Protein AF-A0A7J6NGB6-F1 (afdb_monomer_lite)

Foldseek 3Di:
DDPLLPDDLVVLLVVLVVLDLVSLLSSLVNCVVVVPDDLVSLLVSLVSCCPVPVVVCVPVNLVSLVSNLLSCLQVVVVVSVVVSLVVNCVVCVPDLVSLQSVLSVCQQVLNLVVSLVSLVVSCVVPVPPPVSVLSNLLSVCSNVCVQPQDQDVVGRTCRSCSSVVCLLQLDPVNLVVLVVCCVVVVQDLVSLQSNLSRCVNVVVNVSSVVSVVSSCVNPDPDPVPDDDDDDDDDPDDDDDDDDDDDDDD

Secondary structure (DSSP, 8-state):
---TTTS-HHHHHHHHHTT-HHHHHHHHHHHHHTT---HHHHHHHHHHHHHHSTTT-GGGHHHHHHHHHHHHHHHT-HHHHHHHHHHHHHH-TT-HHHHHHHHHHHHHHT-HHHHHHHHHHHHHH-TT-HHHHHHHHHHHHHHTT-S---EETTEE---HHHHHHTTS--SHHHHHHHHHHTTT-TT-HHHHHHHHHHHHHTT-HHHHHHHHHHHHHHH----TT------------------------

Structure (mmCIF, N/CA/C/O backbone):
data_AF-A0A7J6NGB6-F1
#
_entry.id   AF-A0A7J6NGB6-F1
#
loop_
_atom_site.group_PDB
_atom_site.id
_atom_site.type_symbol
_atom_site.label_atom_id
_atom_site.label_alt_id
_atom_site.label_comp_id
_atom_site.label_asym_id
_atom_site.label_entity_id
_atom_site.label_seq_id
_atom_site.pdbx_PDB_ins_code
_atom_site.Cartn_x
_atom_site.Cartn_y
_atom_site.Cartn_z
_atom_site.occupancy
_atom_site.B_iso_or_equiv
_atom_site.auth_seq_id
_atom_site.auth_comp_id
_atom_site.auth_asym_id
_atom_site.auth_atom_id
_atom_site.pdbx_PDB_model_num
ATOM 1 N N . MET A 1 1 ? 29.948 1.267 -9.287 1.00 46.19 1 MET A N 1
ATOM 2 C CA . MET A 1 1 ? 28.487 1.228 -9.064 1.00 46.19 1 MET A CA 1
ATOM 3 C C . MET A 1 1 ? 28.156 2.470 -8.265 1.00 46.19 1 MET A C 1
ATOM 5 O O . MET A 1 1 ? 28.736 2.638 -7.203 1.00 46.19 1 MET A O 1
ATOM 9 N N . THR A 1 2 ? 27.380 3.393 -8.825 1.00 58.06 2 THR A N 1
ATOM 10 C CA . THR A 1 2 ? 26.950 4.604 -8.116 1.00 58.06 2 THR A CA 1
ATOM 11 C C . THR A 1 2 ? 26.049 4.208 -6.952 1.00 58.06 2 THR A C 1
ATOM 13 O O . THR A 1 2 ? 25.221 3.306 -7.093 1.00 58.06 2 THR A O 1
ATOM 16 N N . ASP A 1 3 ? 26.230 4.842 -5.796 1.00 77.62 3 ASP A N 1
ATOM 17 C CA . ASP A 1 3 ? 25.332 4.645 -4.664 1.00 77.62 3 ASP A CA 1
ATOM 18 C C . ASP A 1 3 ? 23.975 5.281 -4.988 1.00 77.62 3 ASP A C 1
ATOM 20 O O . ASP A 1 3 ? 23.796 6.496 -4.931 1.00 77.62 3 ASP A O 1
ATOM 24 N N . VAL A 1 4 ? 23.016 4.443 -5.375 1.00 77.25 4 VAL A N 1
ATOM 25 C CA . VAL A 1 4 ? 21.656 4.859 -5.739 1.00 77.25 4 VAL A CA 1
ATOM 26 C C . VAL A 1 4 ? 20.939 5.533 -4.557 1.00 77.25 4 VAL A C 1
ATOM 28 O O . VAL A 1 4 ? 20.028 6.334 -4.769 1.00 77.25 4 VAL A O 1
ATOM 31 N N . ALA A 1 5 ? 21.359 5.271 -3.312 1.00 76.00 5 ALA A N 1
ATOM 32 C CA . ALA A 1 5 ? 20.805 5.927 -2.130 1.00 76.00 5 ALA A CA 1
ATOM 33 C C . ALA A 1 5 ? 21.223 7.405 -2.017 1.00 76.00 5 ALA A C 1
ATOM 35 O O . ALA A 1 5 ? 20.481 8.202 -1.444 1.00 76.00 5 ALA A O 1
ATOM 36 N N . ALA A 1 6 ? 22.358 7.792 -2.607 1.00 81.12 6 ALA A N 1
ATOM 37 C CA . ALA A 1 6 ? 22.836 9.175 -2.621 1.00 81.12 6 ALA A CA 1
ATOM 38 C C . ALA A 1 6 ? 22.199 10.026 -3.737 1.00 81.12 6 ALA A C 1
ATOM 40 O O . ALA A 1 6 ? 22.260 11.254 -3.687 1.00 81.12 6 ALA A O 1
ATOM 41 N N . VAL A 1 7 ? 21.565 9.393 -4.732 1.00 86.06 7 VAL A N 1
ATOM 42 C CA . VAL A 1 7 ? 20.937 10.103 -5.856 1.00 86.06 7 VAL A CA 1
ATOM 43 C C . VAL A 1 7 ? 19.660 10.823 -5.384 1.00 86.06 7 VAL A C 1
ATOM 45 O O . VAL A 1 7 ? 18.844 10.219 -4.666 1.00 86.06 7 VAL A O 1
ATOM 48 N N . PRO A 1 8 ? 19.448 12.099 -5.760 1.00 88.31 8 PRO A N 1
ATOM 49 C CA . PRO A 1 8 ? 18.205 12.816 -5.490 1.00 88.31 8 PRO A CA 1
ATOM 50 C C . PRO A 1 8 ? 16.984 12.129 -6.115 1.00 88.31 8 PRO A C 1
ATOM 52 O O . PRO A 1 8 ? 17.021 11.649 -7.246 1.00 88.31 8 PRO A O 1
ATOM 55 N N . ILE A 1 9 ? 15.855 12.133 -5.403 1.00 86.75 9 ILE A N 1
ATOM 56 C CA . ILE A 1 9 ? 14.614 11.493 -5.879 1.00 86.75 9 ILE A CA 1
ATOM 57 C C . ILE A 1 9 ? 14.078 12.147 -7.160 1.00 86.75 9 ILE A C 1
ATOM 59 O O . ILE A 1 9 ? 13.502 11.455 -7.994 1.00 86.75 9 ILE A O 1
ATOM 63 N N . SER A 1 10 ? 14.302 13.450 -7.348 1.00 85.00 10 SER A N 1
ATOM 64 C CA . SER A 1 10 ? 13.924 14.177 -8.566 1.00 85.00 10 SER A CA 1
ATOM 65 C C . SER A 1 10 ? 14.661 13.680 -9.813 1.00 85.00 10 SER A C 1
ATOM 67 O O . SER A 1 10 ? 14.066 13.599 -10.883 1.00 85.00 10 SER A O 1
ATOM 69 N N . GLU A 1 11 ? 15.934 13.310 -9.679 1.00 89.56 11 GLU A N 1
ATOM 70 C CA . GLU A 1 11 ? 16.733 12.758 -10.776 1.00 89.56 11 GLU A CA 1
ATOM 71 C C . GLU A 1 11 ? 16.252 11.348 -11.140 1.00 89.56 11 GLU A C 1
ATOM 73 O O . GLU A 1 11 ? 16.003 11.051 -12.307 1.00 89.56 11 GLU A O 1
ATOM 78 N N . LEU A 1 12 ? 15.992 10.514 -10.126 1.00 89.56 12 LEU A N 1
ATOM 79 C CA . LEU A 1 12 ? 15.418 9.179 -10.319 1.00 89.56 12 LEU A CA 1
ATOM 80 C C . LEU A 1 12 ? 14.024 9.225 -10.959 1.00 89.56 12 LEU A C 1
ATOM 82 O O . LEU A 1 12 ? 13.702 8.369 -11.783 1.00 89.56 12 LEU A O 1
ATOM 86 N N . LEU A 1 13 ? 13.203 10.214 -10.592 1.00 89.69 13 LEU A N 1
ATOM 87 C CA . LEU A 1 13 ? 11.900 10.453 -11.210 1.00 89.69 13 LEU A CA 1
ATOM 88 C C . LEU A 1 13 ? 12.063 10.794 -12.693 1.00 89.69 13 LEU A C 1
ATOM 90 O O . LEU A 1 13 ? 11.451 10.144 -13.536 1.00 89.69 13 LEU A O 1
ATOM 94 N N . HIS A 1 14 ? 12.934 11.753 -13.013 1.00 90.62 14 HIS A N 1
ATOM 95 C CA . HIS A 1 14 ? 13.183 12.168 -14.391 1.00 90.62 14 HIS A CA 1
ATOM 96 C C . HIS A 1 14 ? 13.664 11.004 -15.275 1.00 90.62 14 HIS A C 1
ATOM 98 O O . HIS A 1 14 ? 13.246 10.869 -16.426 1.00 90.62 14 HIS A O 1
ATOM 104 N N . ASP A 1 15 ? 14.508 10.120 -14.743 1.00 90.81 15 ASP A N 1
ATOM 105 C CA . ASP A 1 15 ? 14.951 8.928 -15.466 1.00 90.81 15 ASP A CA 1
ATOM 106 C C . ASP A 1 15 ? 13.857 7.864 -15.606 1.00 90.81 15 ASP A C 1
ATOM 108 O O . ASP A 1 15 ? 13.763 7.203 -16.645 1.00 90.81 15 ASP A O 1
ATOM 112 N N . ALA A 1 16 ? 12.996 7.709 -14.599 1.00 92.19 16 ALA A N 1
ATOM 113 C CA . ALA A 1 16 ? 11.843 6.819 -14.679 1.00 92.19 16 ALA A CA 1
ATOM 114 C C . ALA A 1 16 ? 10.806 7.309 -15.708 1.00 92.19 16 ALA A C 1
ATOM 116 O O . ALA A 1 16 ? 10.252 6.495 -16.451 1.00 92.19 16 ALA A O 1
ATOM 117 N N . GLU A 1 17 ? 10.593 8.624 -15.817 1.00 90.69 17 GLU A N 1
ATOM 118 C CA . GLU A 1 17 ? 9.686 9.250 -16.791 1.00 90.69 17 GLU A CA 1
ATOM 119 C C . GLU A 1 17 ? 10.111 9.020 -18.247 1.00 90.69 17 GLU A C 1
ATOM 121 O O . GLU A 1 17 ? 9.259 8.930 -19.132 1.00 90.69 17 GLU A O 1
ATOM 126 N N . LYS A 1 18 ? 11.410 8.822 -18.507 1.00 89.56 18 LYS A N 1
ATOM 127 C CA . LYS A 1 18 ? 11.922 8.434 -19.836 1.00 89.56 18 LYS A CA 1
ATOM 128 C C . LYS A 1 18 ? 11.476 7.027 -20.269 1.00 89.56 18 LYS A C 1
ATOM 130 O O . LYS A 1 18 ? 11.700 6.644 -21.415 1.00 89.56 18 LYS A O 1
ATOM 135 N N . GLY A 1 19 ? 10.834 6.252 -19.387 1.00 80.62 19 GLY A N 1
ATOM 136 C CA . GLY A 1 19 ? 10.155 4.997 -19.727 1.00 80.62 19 GLY A CA 1
ATOM 137 C C . GLY A 1 19 ? 11.011 3.733 -19.609 1.00 80.62 19 GLY A C 1
ATOM 138 O O . GLY A 1 19 ? 10.665 2.704 -20.188 1.00 80.62 19 GLY A O 1
ATOM 139 N N . GLY A 1 20 ? 12.126 3.770 -18.874 1.00 89.62 20 GLY A N 1
ATOM 140 C CA . GLY A 1 20 ? 12.982 2.600 -18.654 1.00 89.62 20 GLY A CA 1
ATOM 141 C C . GLY A 1 20 ? 12.451 1.657 -17.566 1.00 89.62 20 GLY A C 1
ATOM 142 O O . GLY A 1 20 ? 12.170 2.091 -16.452 1.00 89.62 20 GLY A O 1
ATOM 143 N N . CYS A 1 21 ? 12.392 0.345 -17.840 1.00 92.38 21 CYS A N 1
ATOM 144 C CA . CYS A 1 21 ? 11.947 -0.656 -16.855 1.00 92.38 21 CYS A CA 1
ATOM 145 C C . CYS A 1 21 ? 12.797 -0.631 -15.574 1.00 92.38 21 CYS A C 1
ATOM 147 O O . CYS A 1 21 ? 12.253 -0.598 -14.475 1.00 92.38 21 CYS A O 1
ATOM 149 N N . GLN A 1 22 ? 14.127 -0.625 -15.711 1.00 93.88 22 GLN A N 1
ATOM 150 C CA . GLN A 1 22 ? 15.030 -0.618 -14.559 1.00 93.88 22 GLN A CA 1
ATOM 151 C C . GLN A 1 22 ? 14.951 0.703 -13.788 1.00 93.88 22 GLN A C 1
ATOM 153 O O . GLN A 1 22 ? 14.880 0.681 -12.566 1.00 93.88 22 GLN A O 1
ATOM 158 N N . ALA A 1 23 ? 14.895 1.836 -14.496 1.00 94.12 23 ALA A N 1
ATOM 159 C CA . ALA A 1 23 ? 14.761 3.156 -13.881 1.00 94.12 23 ALA A CA 1
ATOM 160 C C . ALA A 1 23 ? 13.467 3.262 -13.057 1.00 94.12 23 ALA A C 1
ATOM 162 O O . ALA A 1 23 ? 13.505 3.680 -11.902 1.00 94.12 23 ALA A O 1
ATOM 163 N N . GLY A 1 24 ? 12.341 2.785 -13.601 1.00 94.88 24 GLY A N 1
ATOM 164 C CA . GLY A 1 24 ? 11.068 2.746 -12.883 1.00 94.88 24 GLY A CA 1
ATOM 165 C C . GLY A 1 24 ? 11.100 1.853 -11.639 1.00 94.88 24 GLY A C 1
ATOM 166 O O . GLY A 1 24 ? 10.627 2.268 -10.583 1.00 94.88 24 GLY A O 1
ATOM 167 N N . ILE A 1 25 ? 11.685 0.650 -11.731 1.00 95.31 25 ILE A N 1
ATOM 168 C CA . ILE A 1 25 ? 11.853 -0.244 -10.568 1.00 95.31 25 ILE A CA 1
ATOM 169 C C . ILE A 1 25 ? 12.689 0.449 -9.491 1.00 95.31 25 ILE A C 1
ATOM 171 O O . ILE A 1 25 ? 12.281 0.501 -8.332 1.00 95.31 25 ILE A O 1
ATOM 175 N N . THR A 1 26 ? 13.832 1.016 -9.879 1.00 94.88 26 THR A N 1
ATOM 176 C CA . THR A 1 26 ? 14.753 1.686 -8.963 1.00 94.88 26 THR A CA 1
ATOM 177 C C . THR A 1 26 ? 14.099 2.883 -8.277 1.00 94.88 26 THR A C 1
ATOM 179 O O . THR A 1 26 ? 14.203 3.010 -7.058 1.00 94.88 26 THR A O 1
ATOM 182 N N . TYR A 1 27 ? 13.363 3.718 -9.013 1.00 94.56 27 TYR A N 1
ATOM 183 C CA . TYR A 1 27 ? 12.614 4.832 -8.434 1.00 94.56 27 TYR A CA 1
ATOM 184 C C . TYR A 1 27 ? 11.588 4.354 -7.394 1.00 94.56 27 TYR A C 1
ATOM 186 O O . TYR A 1 27 ? 11.588 4.825 -6.254 1.00 94.56 27 TYR A O 1
ATOM 194 N N . LEU A 1 28 ? 10.759 3.362 -7.739 1.00 94.38 28 LEU A N 1
ATOM 195 C CA . LEU A 1 28 ? 9.743 2.835 -6.825 1.00 94.38 28 LEU A CA 1
ATOM 196 C C . LEU A 1 28 ? 10.356 2.166 -5.586 1.00 94.38 28 LEU A C 1
ATOM 198 O O . LEU A 1 28 ? 9.840 2.345 -4.482 1.00 94.38 28 LEU A O 1
ATOM 202 N N . GLN A 1 29 ? 11.471 1.446 -5.738 1.00 94.00 29 GLN A N 1
ATOM 203 C CA . GLN A 1 29 ? 12.243 0.895 -4.621 1.00 94.00 29 GLN A CA 1
ATOM 204 C C . GLN A 1 29 ? 12.750 1.998 -3.687 1.00 94.00 29 GLN A C 1
ATOM 206 O O . GLN A 1 29 ? 12.598 1.884 -2.471 1.00 94.00 29 GLN A O 1
ATOM 211 N N . GLN A 1 30 ? 13.306 3.080 -4.238 1.00 89.31 30 GLN A N 1
ATOM 212 C CA . GLN A 1 30 ? 13.810 4.201 -3.445 1.00 89.31 30 GLN A CA 1
ATOM 213 C C . GLN A 1 30 ? 12.688 4.933 -2.704 1.00 89.31 30 GLN A C 1
ATOM 215 O O . GLN A 1 30 ? 12.867 5.258 -1.532 1.00 89.31 30 GLN A O 1
ATOM 220 N N . LEU A 1 31 ? 11.507 5.103 -3.310 1.00 86.06 31 LEU A N 1
ATOM 221 C CA . LEU A 1 31 ? 10.340 5.631 -2.593 1.00 86.06 31 LEU A CA 1
ATOM 222 C C . LEU A 1 31 ? 9.967 4.766 -1.382 1.00 86.06 31 LEU A C 1
ATOM 224 O O . LEU A 1 31 ? 9.701 5.303 -0.308 1.00 86.06 31 LEU A O 1
ATOM 228 N N . ARG A 1 32 ? 9.994 3.432 -1.523 1.00 86.88 32 ARG A N 1
ATOM 229 C CA . ARG A 1 32 ? 9.710 2.507 -0.411 1.00 86.88 32 ARG A CA 1
ATOM 230 C C . ARG A 1 32 ? 10.769 2.594 0.687 1.00 86.88 32 ARG A C 1
ATOM 232 O O . ARG A 1 32 ? 10.414 2.694 1.857 1.00 86.88 32 ARG A O 1
ATOM 239 N N . LEU A 1 33 ? 12.051 2.586 0.317 1.00 84.81 33 LEU A N 1
ATOM 240 C CA . LEU A 1 33 ? 13.169 2.649 1.266 1.00 84.81 33 LEU A CA 1
ATOM 241 C C . LEU A 1 33 ? 13.193 3.968 2.043 1.00 84.81 33 LEU A C 1
ATOM 243 O O . LEU A 1 33 ? 13.408 3.966 3.252 1.00 84.81 33 LEU A O 1
ATOM 247 N N . ARG A 1 34 ? 12.923 5.087 1.364 1.00 81.56 34 ARG A N 1
ATOM 248 C CA . ARG A 1 34 ? 12.894 6.425 1.971 1.00 81.56 34 ARG A CA 1
ATOM 249 C C . ARG A 1 34 ? 11.538 6.778 2.590 1.00 81.56 34 ARG A C 1
ATOM 251 O O . ARG A 1 34 ? 11.377 7.892 3.073 1.00 81.56 34 ARG A O 1
ATOM 258 N N . LYS A 1 35 ? 10.572 5.847 2.570 1.00 76.75 35 LYS A N 1
ATOM 259 C CA . LYS A 1 35 ? 9.199 6.018 3.081 1.00 76.75 35 LYS A CA 1
ATOM 260 C C . LYS A 1 35 ? 8.505 7.279 2.539 1.00 76.75 35 LYS A C 1
ATOM 262 O O . LYS A 1 35 ? 7.731 7.924 3.240 1.00 76.75 35 LYS A O 1
ATOM 267 N N . MET A 1 36 ? 8.789 7.632 1.287 1.00 75.06 36 MET A N 1
ATOM 268 C CA . MET A 1 36 ? 8.206 8.801 0.635 1.00 75.06 36 MET A CA 1
ATOM 269 C C . MET A 1 36 ? 6.868 8.454 -0.008 1.00 75.06 36 MET A C 1
ATOM 271 O O . MET A 1 36 ? 6.705 7.383 -0.598 1.00 75.06 36 MET A O 1
ATOM 275 N N . VAL A 1 37 ? 5.924 9.389 0.074 1.00 76.56 37 VAL A N 1
ATOM 276 C CA . VAL A 1 37 ? 4.580 9.218 -0.476 1.00 76.56 37 VAL A CA 1
ATOM 277 C C . VAL A 1 37 ? 4.363 10.192 -1.623 1.00 76.56 37 VAL A C 1
ATOM 279 O O . VAL A 1 37 ? 4.342 11.402 -1.432 1.00 76.56 37 VAL A O 1
ATOM 282 N N . ASP A 1 38 ? 4.198 9.633 -2.819 1.00 79.88 38 ASP A N 1
ATOM 283 C CA . ASP A 1 38 ? 3.883 10.369 -4.043 1.00 79.88 38 ASP A CA 1
ATOM 284 C C . ASP A 1 38 ? 2.941 9.525 -4.924 1.00 79.88 38 ASP A C 1
ATOM 286 O O . ASP A 1 38 ? 3.390 8.737 -5.764 1.00 79.88 38 ASP A O 1
ATOM 290 N N . PRO A 1 39 ? 1.617 9.621 -4.712 1.00 82.06 39 PRO A N 1
ATOM 291 C CA . PRO A 1 39 ? 0.658 8.731 -5.362 1.00 82.06 39 PRO A CA 1
ATOM 292 C C . PRO A 1 39 ? 0.589 8.926 -6.872 1.00 82.06 39 PRO A C 1
ATOM 294 O O . PRO A 1 39 ? 0.398 7.962 -7.610 1.00 82.06 39 PRO A O 1
ATOM 297 N N . HIS A 1 40 ? 0.765 10.162 -7.340 1.00 86.31 40 HI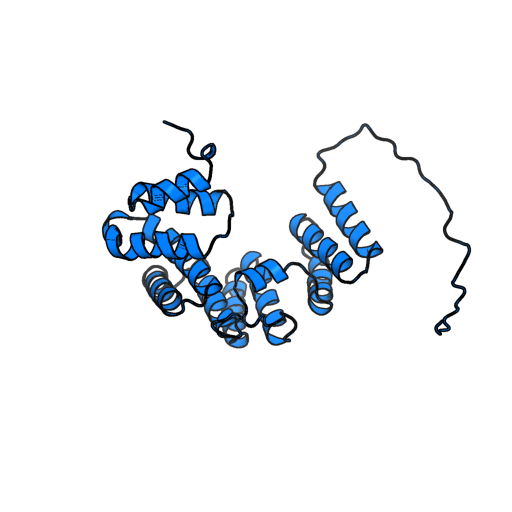S A N 1
ATOM 298 C CA . HIS A 1 40 ? 0.671 10.489 -8.757 1.00 86.31 40 HIS A CA 1
ATOM 299 C C . HIS A 1 40 ? 1.840 9.889 -9.538 1.00 86.31 40 HIS A C 1
ATOM 301 O O . HIS A 1 40 ? 1.611 9.190 -10.531 1.00 86.31 40 HIS A O 1
ATOM 307 N N . SER A 1 41 ? 3.073 10.074 -9.061 1.00 88.25 41 SER A N 1
ATOM 308 C CA . SER A 1 41 ? 4.255 9.499 -9.713 1.00 88.25 41 SER A CA 1
ATOM 309 C C . SER A 1 41 ? 4.260 7.975 -9.630 1.00 88.25 41 SER A C 1
ATOM 311 O O . SER A 1 41 ? 4.551 7.301 -10.620 1.00 88.25 41 SER A O 1
ATOM 313 N N . VAL A 1 42 ? 3.855 7.407 -8.486 1.00 91.88 42 VAL A N 1
ATOM 314 C CA . VAL A 1 42 ? 3.717 5.951 -8.325 1.00 91.88 42 VAL A CA 1
ATOM 315 C C . VAL A 1 42 ? 2.700 5.375 -9.307 1.00 91.88 42 VAL A C 1
ATOM 317 O O . VAL A 1 42 ? 2.978 4.350 -9.928 1.00 91.88 42 VAL A O 1
ATOM 320 N N . LEU A 1 43 ? 1.538 6.010 -9.478 1.00 91.94 43 LEU A N 1
ATOM 321 C CA . LEU A 1 43 ? 0.538 5.566 -10.449 1.00 91.94 43 LEU A CA 1
ATOM 322 C C . LEU A 1 43 ? 1.056 5.675 -11.880 1.00 91.94 43 LEU A C 1
ATOM 324 O O . LEU A 1 43 ? 0.919 4.722 -12.645 1.00 91.94 43 LEU A O 1
ATOM 328 N N . CYS A 1 44 ? 1.673 6.801 -12.239 1.00 91.62 44 CYS A N 1
ATOM 329 C CA . CYS A 1 44 ? 2.208 7.025 -13.578 1.00 91.62 44 CYS A CA 1
ATOM 330 C C . CYS A 1 44 ? 3.265 5.972 -13.943 1.00 91.62 44 CYS A C 1
ATOM 332 O O . CYS A 1 44 ? 3.138 5.280 -14.952 1.00 91.62 44 CYS A O 1
ATOM 334 N N . ILE A 1 45 ? 4.276 5.789 -13.094 1.00 94.75 45 ILE A N 1
ATOM 335 C CA . ILE A 1 45 ? 5.397 4.880 -13.360 1.00 94.75 45 ILE A CA 1
ATOM 336 C C . ILE A 1 45 ? 4.976 3.424 -13.157 1.00 94.75 45 ILE A C 1
ATOM 338 O O . ILE A 1 45 ? 5.260 2.559 -13.986 1.00 94.75 45 ILE A O 1
ATOM 342 N N . GLY A 1 46 ? 4.259 3.133 -12.073 1.00 94.62 46 GLY A N 1
ATOM 343 C CA . GLY A 1 46 ? 3.833 1.784 -11.727 1.00 94.62 46 GLY A CA 1
ATOM 344 C C . GLY A 1 46 ? 2.847 1.193 -12.733 1.00 94.62 46 GLY A C 1
ATOM 345 O O . GLY A 1 46 ? 3.009 0.040 -13.131 1.00 94.62 46 GLY A O 1
ATOM 346 N N . SER A 1 47 ? 1.881 1.974 -13.229 1.00 93.81 47 SER A N 1
ATOM 347 C CA . SER A 1 47 ? 0.980 1.511 -14.297 1.00 93.81 47 SER A CA 1
ATOM 348 C C . SER A 1 47 ? 1.737 1.180 -15.585 1.00 93.81 47 SER A C 1
ATOM 350 O O . SER A 1 47 ? 1.470 0.151 -16.212 1.00 93.81 47 SER A O 1
ATOM 352 N N . GLN A 1 48 ? 2.736 1.986 -15.958 1.00 93.75 48 GLN A N 1
ATOM 353 C CA . GLN A 1 48 ? 3.596 1.711 -17.109 1.00 93.75 48 GLN A CA 1
ATOM 354 C C . GLN A 1 48 ? 4.410 0.427 -16.921 1.00 93.75 48 GLN A C 1
ATOM 356 O O . GLN A 1 48 ? 4.476 -0.393 -17.838 1.00 93.75 48 GLN A O 1
ATOM 361 N N . LEU A 1 49 ? 4.982 0.204 -15.734 1.00 95.06 49 LEU A N 1
ATOM 362 C CA . LEU A 1 49 ? 5.698 -1.033 -15.411 1.00 95.06 49 LEU A CA 1
ATOM 363 C C . LEU A 1 49 ? 4.787 -2.262 -15.503 1.00 95.06 49 LEU A C 1
ATOM 365 O O . LEU A 1 49 ? 5.154 -3.262 -16.121 1.00 95.06 49 LEU A O 1
ATOM 369 N N . LEU A 1 50 ? 3.583 -2.183 -14.936 1.00 95.06 50 LEU A N 1
ATOM 370 C CA . LEU A 1 50 ? 2.633 -3.295 -14.917 1.00 95.06 50 LEU A CA 1
ATOM 371 C C . LEU A 1 50 ? 2.048 -3.609 -16.299 1.00 95.06 50 LEU A C 1
ATOM 373 O O . LEU A 1 50 ? 1.772 -4.774 -16.579 1.00 95.06 50 LEU A O 1
ATOM 377 N N . THR A 1 51 ? 1.882 -2.608 -17.166 1.00 94.00 51 THR A N 1
ATOM 378 C CA . THR A 1 51 ? 1.336 -2.790 -18.523 1.00 94.00 51 THR A CA 1
ATOM 379 C C . THR A 1 51 ? 2.402 -3.206 -19.531 1.00 94.00 51 THR A C 1
ATOM 381 O O . THR A 1 51 ? 2.212 -4.186 -20.247 1.00 94.00 51 THR A O 1
ATOM 384 N N . LYS A 1 52 ? 3.538 -2.500 -19.582 1.00 93.56 52 LYS A N 1
ATOM 385 C CA . LYS A 1 52 ? 4.576 -2.698 -20.610 1.00 93.56 52 LYS A CA 1
ATOM 386 C C . LYS A 1 52 ? 5.615 -3.746 -20.226 1.00 93.56 52 LYS A C 1
ATOM 388 O O . LYS A 1 52 ? 6.165 -4.415 -21.098 1.00 93.56 52 LYS A O 1
ATOM 393 N N . TYR A 1 53 ? 5.903 -3.893 -18.934 1.00 93.75 53 TYR A N 1
ATOM 394 C CA . TYR A 1 53 ? 7.042 -4.676 -18.448 1.00 93.75 53 TYR A CA 1
ATOM 395 C C . TYR A 1 53 ? 6.652 -5.810 -17.495 1.00 93.75 53 TYR A C 1
ATOM 397 O O . TYR A 1 53 ? 7.526 -6.409 -16.874 1.00 93.75 53 TYR A O 1
ATOM 405 N N . SER A 1 54 ? 5.367 -6.177 -17.429 1.00 90.50 54 SER A N 1
ATOM 406 C CA . SER A 1 54 ? 4.837 -7.169 -16.476 1.00 90.50 54 SER A CA 1
ATOM 407 C C . SER A 1 54 ? 5.610 -8.498 -16.441 1.00 90.50 54 SER A C 1
ATOM 409 O O . SER A 1 54 ? 5.789 -9.067 -15.365 1.00 90.50 54 SER A O 1
ATOM 411 N N . GLY A 1 55 ? 6.097 -8.977 -17.595 1.00 90.44 55 GLY A N 1
ATOM 412 C CA . GLY A 1 55 ? 6.888 -10.210 -17.699 1.00 90.44 55 GLY A CA 1
ATOM 413 C C . GLY A 1 55 ? 8.360 -10.065 -17.296 1.00 90.44 55 GLY A C 1
ATOM 414 O O . GLY A 1 55 ? 8.990 -11.059 -16.958 1.00 90.44 55 GLY A O 1
ATOM 415 N N . LYS A 1 56 ? 8.908 -8.842 -17.301 1.00 92.81 56 LYS A N 1
ATOM 416 C CA . LYS A 1 56 ? 10.302 -8.546 -16.924 1.00 92.81 56 LYS A CA 1
ATOM 417 C C . LYS A 1 56 ? 10.467 -8.202 -15.443 1.00 92.81 56 LYS A C 1
ATOM 419 O O . LYS A 1 56 ? 11.588 -8.200 -14.954 1.00 92.81 56 LYS A O 1
ATOM 424 N N . LEU A 1 57 ? 9.370 -7.912 -14.740 1.00 91.31 57 LEU A N 1
ATOM 425 C CA . LEU A 1 57 ? 9.402 -7.516 -13.330 1.00 91.31 57 LEU A CA 1
ATOM 426 C C . LEU A 1 57 ? 9.834 -8.647 -12.384 1.00 91.31 57 LEU A C 1
ATOM 428 O O . LEU A 1 57 ? 10.338 -8.356 -11.306 1.00 91.31 57 LEU A O 1
ATOM 432 N N . GLY A 1 58 ? 9.629 -9.918 -12.748 1.00 92.50 58 GLY A N 1
ATOM 433 C CA . GLY A 1 58 ? 9.934 -11.043 -11.857 1.00 92.50 58 GLY A CA 1
ATOM 434 C C . GLY A 1 58 ? 9.273 -10.870 -10.483 1.00 92.50 58 GLY A C 1
ATOM 435 O O . GLY A 1 58 ? 8.067 -10.617 -10.399 1.00 92.50 58 GLY A O 1
ATOM 436 N N . ASP A 1 59 ? 10.070 -10.949 -9.418 1.00 91.06 59 ASP A N 1
ATOM 437 C CA . ASP A 1 59 ? 9.600 -10.801 -8.036 1.00 91.06 59 ASP A CA 1
ATOM 438 C C . ASP A 1 59 ? 9.244 -9.355 -7.650 1.00 91.06 59 ASP A C 1
ATOM 440 O O . ASP A 1 59 ? 8.387 -9.150 -6.788 1.00 91.06 59 ASP A O 1
ATOM 444 N N . GLU A 1 60 ? 9.787 -8.345 -8.346 1.00 94.00 60 GLU A N 1
ATOM 445 C CA . GLU A 1 60 ? 9.425 -6.930 -8.134 1.00 94.00 60 GLU A CA 1
ATOM 446 C C . GLU A 1 60 ? 7.981 -6.624 -8.542 1.00 94.00 60 GLU A C 1
ATOM 448 O O . GLU A 1 60 ? 7.420 -5.595 -8.163 1.00 94.00 60 GLU A O 1
ATOM 453 N N . LYS A 1 61 ? 7.321 -7.539 -9.257 1.00 95.81 61 LYS A N 1
ATOM 454 C CA . LYS A 1 61 ? 5.917 -7.389 -9.633 1.00 95.81 61 LYS A CA 1
ATOM 455 C C . LYS A 1 61 ? 5.006 -7.200 -8.420 1.00 95.81 61 LYS A C 1
ATOM 457 O O . LYS A 1 61 ? 4.083 -6.392 -8.483 1.00 95.81 61 LYS A O 1
ATOM 462 N N . TRP A 1 62 ? 5.231 -7.937 -7.333 1.00 95.56 62 TRP A N 1
ATOM 463 C CA . TRP A 1 62 ? 4.326 -7.923 -6.178 1.00 95.56 62 TRP A CA 1
ATOM 464 C C . TRP A 1 62 ? 4.455 -6.643 -5.342 1.00 95.56 62 TRP A C 1
ATOM 466 O O . TRP A 1 62 ? 3.422 -6.018 -5.096 1.00 95.56 62 TRP A O 1
ATOM 476 N N . PRO A 1 63 ? 5.671 -6.174 -4.990 1.00 94.12 63 PRO A N 1
ATOM 477 C CA . PRO A 1 63 ? 5.851 -4.864 -4.367 1.00 94.12 63 PRO A CA 1
ATOM 478 C C . PRO A 1 63 ? 5.309 -3.710 -5.218 1.00 94.12 63 PRO A C 1
ATOM 480 O O . PRO A 1 63 ? 4.704 -2.790 -4.673 1.00 94.12 63 PRO A O 1
ATOM 483 N N . VAL A 1 64 ? 5.479 -3.759 -6.548 1.00 95.62 64 VAL A N 1
ATOM 484 C CA . VAL A 1 64 ? 4.924 -2.736 -7.451 1.00 95.62 64 VAL A CA 1
ATOM 485 C C . VAL A 1 64 ? 3.395 -2.766 -7.448 1.00 95.62 64 VAL A C 1
ATOM 487 O O . VAL A 1 64 ? 2.780 -1.710 -7.343 1.00 95.62 64 VAL A O 1
ATOM 490 N N . LEU A 1 65 ? 2.765 -3.947 -7.507 1.00 96.06 65 LEU A N 1
ATOM 491 C CA . LEU A 1 65 ? 1.303 -4.075 -7.411 1.00 96.06 65 LEU A CA 1
ATOM 492 C C . LEU A 1 65 ? 0.761 -3.494 -6.102 1.00 96.06 65 LEU A C 1
ATOM 494 O O . LEU A 1 65 ? -0.248 -2.798 -6.119 1.00 96.06 65 LEU A O 1
ATOM 498 N N . GLU A 1 66 ? 1.420 -3.759 -4.976 1.00 93.94 66 GLU A N 1
ATOM 499 C CA . GLU A 1 66 ? 1.022 -3.208 -3.680 1.00 93.94 66 GLU A CA 1
ATOM 500 C C . GLU A 1 66 ? 1.183 -1.686 -3.626 1.00 93.94 66 GLU A C 1
ATOM 502 O O . GLU A 1 66 ? 0.271 -0.983 -3.199 1.00 93.94 66 GLU A O 1
ATOM 507 N N . GLN A 1 67 ? 2.309 -1.158 -4.106 1.00 93.00 67 GLN A N 1
ATOM 508 C CA . GLN A 1 67 ? 2.561 0.282 -4.106 1.00 93.00 67 GLN A CA 1
ATOM 509 C C . GLN A 1 67 ? 1.579 1.030 -5.022 1.00 93.00 67 GLN A C 1
ATOM 511 O O . GLN A 1 67 ? 1.055 2.074 -4.636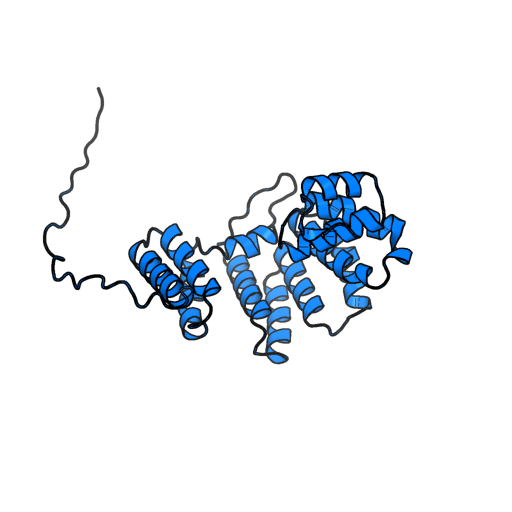 1.00 93.00 67 GLN A O 1
ATOM 516 N N . VAL A 1 68 ? 1.273 0.470 -6.199 1.00 95.44 68 VAL A N 1
ATOM 517 C CA . VAL A 1 68 ? 0.251 0.997 -7.118 1.00 95.44 68 VAL A CA 1
ATOM 518 C C . VAL A 1 68 ? -1.139 0.901 -6.504 1.00 95.44 68 VAL A C 1
ATOM 520 O O . VAL A 1 68 ? -1.897 1.860 -6.610 1.00 95.44 68 VAL A O 1
ATOM 523 N N . LEU A 1 69 ? -1.471 -0.199 -5.822 1.00 94.62 69 LEU A N 1
ATOM 524 C CA . LEU A 1 69 ? -2.732 -0.328 -5.096 1.00 94.62 69 LEU A CA 1
ATOM 525 C C . LEU A 1 69 ? -2.868 0.799 -4.072 1.00 94.62 69 LEU A C 1
ATOM 527 O O . LEU A 1 69 ? -3.818 1.566 -4.155 1.00 94.62 69 LEU A O 1
ATOM 531 N N . LEU A 1 70 ? -1.894 0.974 -3.180 1.00 88.38 70 LEU A N 1
ATOM 532 C CA . LEU A 1 70 ? -1.934 2.018 -2.153 1.00 88.38 70 LEU A CA 1
ATOM 533 C C . LEU A 1 70 ? -2.011 3.430 -2.751 1.00 88.38 70 LEU A C 1
ATOM 535 O O . LEU A 1 70 ? -2.772 4.262 -2.263 1.00 88.38 70 LEU A O 1
ATOM 539 N N . ALA A 1 71 ? -1.277 3.704 -3.830 1.00 87.12 71 ALA A N 1
ATOM 540 C CA . ALA A 1 71 ? -1.342 4.989 -4.521 1.00 87.12 71 ALA A CA 1
ATOM 541 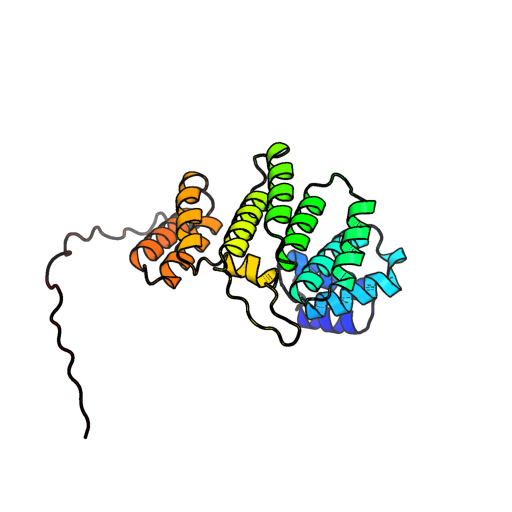C C . ALA A 1 71 ? -2.694 5.218 -5.219 1.00 87.12 71 ALA A C 1
ATOM 543 O O . ALA A 1 71 ? -3.255 6.310 -5.142 1.00 87.12 71 ALA A O 1
ATOM 544 N N . SER A 1 72 ? -3.257 4.185 -5.851 1.00 89.56 72 SER A N 1
ATOM 545 C CA . SER A 1 72 ? -4.562 4.243 -6.525 1.00 89.56 72 SER A CA 1
ATOM 546 C C . SER A 1 72 ? -5.693 4.560 -5.558 1.00 89.56 72 SER A C 1
ATOM 548 O O . SER A 1 72 ? -6.533 5.416 -5.808 1.00 89.56 72 SER A O 1
ATOM 550 N N . LEU A 1 73 ? -5.622 3.936 -4.397 1.00 85.56 73 LEU A N 1
ATOM 551 C CA . LEU A 1 73 ? -6.477 4.126 -3.252 1.00 85.56 73 LEU A CA 1
ATOM 552 C C . LEU A 1 73 ? -6.422 5.578 -2.723 1.00 85.56 73 LEU A C 1
ATOM 554 O O . LEU A 1 73 ? -7.451 6.150 -2.374 1.00 85.56 73 LEU A O 1
ATOM 558 N N . GLN A 1 74 ? -5.250 6.220 -2.727 1.00 81.94 74 GLN A N 1
ATOM 559 C CA . GLN A 1 74 ? -5.094 7.632 -2.341 1.00 81.94 74 GLN A CA 1
ATOM 560 C C . GLN A 1 74 ? -5.586 8.613 -3.409 1.00 81.94 74 GLN A C 1
ATOM 562 O O . GLN A 1 74 ? -6.126 9.662 -3.068 1.00 81.94 74 GLN A O 1
ATOM 567 N N . ALA A 1 75 ? -5.406 8.273 -4.685 1.00 78.62 75 ALA A N 1
ATOM 568 C CA . ALA A 1 75 ? -5.813 9.107 -5.811 1.00 78.62 75 ALA A CA 1
ATOM 569 C C . ALA A 1 75 ? -7.279 8.898 -6.244 1.00 78.62 75 ALA A C 1
ATOM 571 O O . ALA A 1 75 ? -7.757 9.616 -7.117 1.00 78.62 75 ALA A O 1
ATOM 572 N N . GLY A 1 76 ? -7.983 7.909 -5.680 1.00 80.62 76 GLY A N 1
ATOM 573 C CA . GLY A 1 76 ? -9.343 7.536 -6.092 1.00 80.62 76 GLY A CA 1
ATOM 574 C C . GLY A 1 76 ? -9.420 6.772 -7.423 1.00 80.62 76 GLY A C 1
ATOM 575 O O . GLY A 1 76 ? -10.472 6.743 -8.053 1.00 80.62 76 GLY A O 1
ATOM 576 N N . ALA A 1 77 ? -8.323 6.157 -7.871 1.00 85.12 77 ALA A N 1
ATOM 577 C CA . ALA A 1 77 ? -8.256 5.378 -9.107 1.00 85.12 77 ALA A CA 1
ATOM 578 C C . ALA A 1 77 ? -8.698 3.916 -8.881 1.00 85.12 77 ALA A C 1
ATOM 580 O O . ALA A 1 77 ? -7.875 3.001 -8.805 1.00 85.12 77 ALA A O 1
ATOM 581 N N . ASP A 1 78 ? -10.007 3.690 -8.773 1.00 87.19 78 ASP A N 1
ATOM 582 C CA . ASP A 1 78 ? -10.588 2.393 -8.380 1.00 87.19 78 ASP A CA 1
ATOM 583 C C . ASP A 1 78 ? -10.262 1.220 -9.306 1.00 87.19 78 ASP A C 1
ATOM 585 O O . ASP A 1 78 ? -10.097 0.089 -8.844 1.00 87.19 78 ASP A O 1
ATOM 589 N N . ASP A 1 79 ? -10.123 1.470 -10.605 1.00 90.44 79 ASP A N 1
ATOM 590 C CA . ASP A 1 79 ? -9.803 0.413 -11.566 1.00 90.44 79 ASP A CA 1
ATOM 591 C C . ASP A 1 79 ? -8.443 -0.227 -11.255 1.00 90.44 79 ASP A C 1
ATOM 593 O O . ASP A 1 79 ? -8.283 -1.453 -11.272 1.00 90.44 79 ASP A O 1
ATOM 597 N N . TRP A 1 80 ? -7.463 0.610 -10.899 1.00 93.81 80 TRP A N 1
ATOM 598 C CA . TRP A 1 80 ? -6.127 0.163 -10.519 1.00 93.81 80 TRP A CA 1
ATOM 599 C C . TRP A 1 80 ? -6.127 -0.552 -9.172 1.00 93.81 80 TRP A C 1
ATOM 601 O O . TRP A 1 80 ? -5.458 -1.583 -9.044 1.00 93.81 80 TRP A O 1
ATOM 611 N N . SER A 1 81 ? -6.902 -0.071 -8.197 1.00 92.12 81 SER A N 1
ATOM 612 C CA . SER A 1 81 ? -7.002 -0.728 -6.890 1.00 92.12 81 SER A CA 1
ATOM 613 C C . SER A 1 81 ? -7.614 -2.126 -7.026 1.00 92.12 81 SER A C 1
ATOM 615 O O . SER A 1 81 ? -7.059 -3.104 -6.514 1.00 92.12 81 SER A O 1
ATOM 617 N N . ALA A 1 82 ? -8.687 -2.258 -7.812 1.00 93.75 82 ALA A N 1
ATOM 618 C CA . ALA A 1 82 ? -9.354 -3.526 -8.081 1.00 93.75 82 ALA A CA 1
ATOM 619 C C . ALA A 1 82 ? -8.449 -4.508 -8.840 1.00 93.75 82 ALA A C 1
ATOM 621 O O . ALA A 1 82 ? -8.340 -5.680 -8.456 1.00 93.75 82 ALA A O 1
ATOM 622 N N . TYR A 1 83 ? -7.761 -4.040 -9.887 1.00 95.88 83 TYR A N 1
ATOM 623 C CA . TYR A 1 83 ? -6.821 -4.853 -10.661 1.00 95.88 83 TYR A CA 1
ATOM 624 C C . TYR A 1 83 ? -5.676 -5.393 -9.793 1.00 95.88 83 TYR A C 1
ATOM 626 O O . TYR A 1 83 ? -5.371 -6.597 -9.822 1.00 95.88 83 TYR A O 1
ATOM 634 N N . CYS A 1 84 ? -5.056 -4.520 -8.995 1.00 96.19 84 CYS A N 1
ATOM 635 C CA . CYS A 1 84 ? -3.929 -4.898 -8.155 1.00 96.19 84 CYS A CA 1
ATOM 636 C C . CYS A 1 84 ? -4.361 -5.866 -7.050 1.00 96.19 84 CYS A C 1
ATOM 638 O O . CYS A 1 84 ? -3.719 -6.902 -6.860 1.00 96.19 84 CYS A O 1
ATOM 640 N N . LEU A 1 85 ? -5.495 -5.599 -6.390 1.00 96.19 85 LEU A N 1
ATOM 641 C CA . LEU A 1 85 ? -5.997 -6.447 -5.311 1.00 96.19 85 LEU A CA 1
ATOM 642 C C . LEU A 1 85 ? -6.337 -7.849 -5.820 1.00 96.19 85 LEU A C 1
ATOM 644 O O . LEU A 1 85 ? -5.961 -8.843 -5.201 1.00 96.19 85 LEU A O 1
ATOM 648 N N . LYS A 1 86 ? -7.008 -7.947 -6.975 1.00 96.88 86 LYS A N 1
ATOM 649 C CA . LYS A 1 86 ? -7.340 -9.232 -7.607 1.00 96.88 86 LYS A CA 1
ATOM 650 C C . LYS A 1 86 ? -6.083 -10.051 -7.901 1.00 96.88 86 LYS A C 1
ATOM 652 O O . LYS A 1 86 ? -6.052 -11.255 -7.644 1.00 96.88 86 LYS A O 1
ATOM 657 N N . SER A 1 87 ? -5.044 -9.396 -8.416 1.00 95.44 87 SER A N 1
ATOM 658 C CA . SER A 1 87 ? -3.766 -10.035 -8.741 1.00 95.44 87 SER A CA 1
ATOM 659 C C . SER A 1 87 ? -3.040 -10.539 -7.489 1.00 95.44 87 SER A C 1
ATOM 661 O O . SER A 1 87 ? -2.553 -11.671 -7.479 1.00 95.44 87 SER A O 1
ATOM 663 N N . LEU A 1 88 ? -3.020 -9.737 -6.420 1.00 96.25 88 LEU A N 1
ATOM 664 C CA . LEU A 1 88 ? -2.396 -10.091 -5.142 1.00 96.25 88 LEU A CA 1
A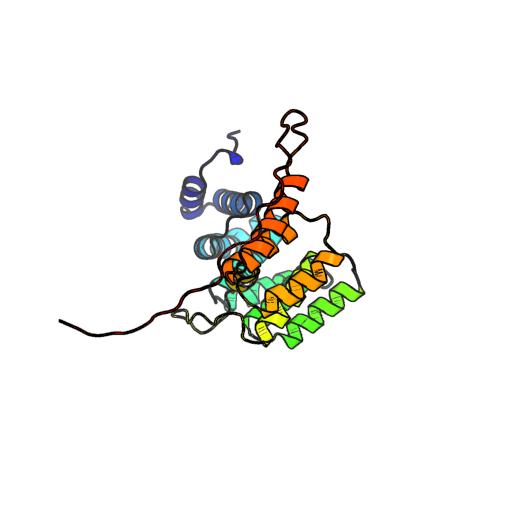TOM 665 C C . LEU A 1 88 ? -3.147 -11.223 -4.428 1.00 96.25 88 LEU A C 1
ATOM 667 O O . LEU A 1 88 ? -2.518 -12.203 -4.032 1.00 96.25 88 LEU A O 1
ATOM 671 N N . LYS A 1 89 ? -4.486 -11.162 -4.356 1.00 96.31 89 LYS A N 1
ATOM 672 C CA . LYS A 1 89 ? -5.326 -12.234 -3.784 1.00 96.31 89 LYS A CA 1
ATOM 673 C C . LYS A 1 89 ? -5.126 -13.571 -4.490 1.00 96.31 89 LYS A C 1
ATOM 675 O O . LYS A 1 89 ? -5.034 -14.602 -3.834 1.00 96.31 89 LYS A O 1
ATOM 680 N N . LYS A 1 90 ? -5.031 -13.562 -5.825 1.00 95.75 90 LYS A N 1
ATOM 681 C CA . LYS A 1 90 ? -4.814 -14.785 -6.609 1.00 95.75 90 LYS A CA 1
ATOM 682 C C . LYS A 1 90 ? -3.480 -15.454 -6.268 1.00 95.75 90 LYS A C 1
ATOM 684 O O . LYS A 1 90 ? -3.402 -16.679 -6.260 1.00 95.75 90 LYS A O 1
ATOM 689 N N . ARG A 1 91 ? -2.429 -14.666 -6.023 1.00 95.31 91 ARG A N 1
ATOM 690 C CA . ARG A 1 91 ? -1.088 -15.191 -5.732 1.00 95.31 91 ARG A CA 1
ATOM 691 C C . ARG A 1 91 ? -0.909 -15.585 -4.265 1.00 95.31 91 ARG A C 1
ATOM 693 O O . ARG A 1 91 ? -0.258 -16.597 -4.006 1.00 95.31 91 ARG A O 1
ATOM 700 N N . PHE A 1 92 ? -1.459 -14.796 -3.343 1.00 94.88 92 PHE A N 1
ATOM 701 C CA . PHE A 1 92 ? -1.259 -14.921 -1.897 1.00 94.88 92 PHE A CA 1
ATOM 702 C C . PHE A 1 92 ? -2.600 -14.895 -1.134 1.00 94.88 92 PHE A C 1
ATOM 704 O O . PHE A 1 92 ? -2.864 -13.963 -0.373 1.00 94.88 92 PHE A O 1
ATOM 711 N N . PRO A 1 93 ? -3.464 -15.909 -1.312 1.00 92.25 93 PRO A N 1
ATOM 712 C CA . PRO A 1 93 ? -4.832 -15.890 -0.784 1.00 92.25 93 PRO A CA 1
ATOM 713 C C . PRO A 1 93 ? -4.921 -15.891 0.750 1.00 92.25 93 PRO A C 1
ATOM 715 O O . PRO A 1 93 ? -5.895 -15.386 1.292 1.00 92.25 93 PRO A O 1
ATOM 718 N N . LYS A 1 94 ? -3.912 -16.436 1.443 1.00 89.38 94 LYS A N 1
ATOM 719 C CA . LYS A 1 94 ? -3.858 -16.541 2.915 1.00 89.38 94 LYS A CA 1
ATOM 720 C C . LYS A 1 94 ? -2.901 -15.542 3.574 1.00 89.38 94 LYS A C 1
ATOM 722 O O . LYS A 1 94 ? -2.566 -15.679 4.739 1.00 89.38 94 LYS A O 1
ATOM 727 N N . SER A 1 95 ? -2.360 -14.592 2.815 1.00 92.56 95 SER A N 1
ATOM 728 C CA . SER A 1 95 ? -1.366 -13.666 3.359 1.00 92.56 95 SER A CA 1
ATOM 729 C C . SER A 1 95 ? -2.045 -12.574 4.178 1.00 92.56 95 SER A C 1
ATOM 731 O O . SER A 1 95 ? -2.760 -11.757 3.597 1.00 92.56 95 SER A O 1
ATOM 733 N N . HIS A 1 96 ? -1.698 -12.453 5.463 1.00 89.81 96 HIS A N 1
ATOM 734 C CA . HIS A 1 96 ? -2.135 -11.345 6.331 1.00 89.81 96 HIS A CA 1
ATOM 735 C C . HIS A 1 96 ? -1.848 -9.975 5.709 1.00 89.81 96 HIS A C 1
ATOM 737 O O . HIS A 1 96 ? -2.696 -9.090 5.707 1.00 89.81 96 HIS A O 1
ATOM 743 N N . ARG A 1 97 ? -0.695 -9.819 5.040 1.00 90.56 97 ARG A N 1
ATOM 744 C CA . ARG A 1 97 ? -0.366 -8.591 4.293 1.00 90.56 97 ARG A CA 1
ATOM 745 C C . ARG A 1 97 ? -1.404 -8.241 3.223 1.00 90.56 97 ARG A C 1
ATOM 747 O O . ARG A 1 97 ? -1.752 -7.076 3.088 1.00 90.56 97 ARG A O 1
ATOM 754 N N . VAL A 1 98 ? -1.914 -9.228 2.482 1.00 93.31 98 VAL A N 1
ATOM 755 C CA . VAL A 1 98 ? -2.943 -9.011 1.453 1.00 93.31 98 VAL A CA 1
ATOM 756 C C . VAL A 1 98 ? -4.304 -8.790 2.098 1.00 93.31 98 VAL A C 1
ATOM 758 O O . VAL A 1 98 ? -5.043 -7.940 1.618 1.00 93.31 98 VAL A O 1
ATOM 761 N N . GLN A 1 99 ? -4.626 -9.487 3.190 1.00 92.00 99 GLN A N 1
ATOM 762 C CA . GLN A 1 99 ? -5.850 -9.242 3.957 1.00 92.00 99 GLN A CA 1
ATOM 763 C C . GLN A 1 99 ? -5.886 -7.811 4.517 1.00 92.00 99 GLN A C 1
ATOM 765 O O . GLN A 1 99 ? -6.897 -7.138 4.354 1.00 92.00 99 GLN A O 1
ATOM 770 N N . ARG A 1 100 ? -4.766 -7.266 5.016 1.00 91.44 100 ARG A N 1
ATOM 771 C CA . ARG A 1 100 ? -4.688 -5.841 5.384 1.00 91.44 100 ARG A CA 1
ATOM 772 C C . ARG A 1 100 ? -4.993 -4.910 4.211 1.00 91.44 100 ARG A C 1
ATOM 774 O O . ARG A 1 100 ? -5.682 -3.917 4.401 1.00 91.44 100 ARG A O 1
ATOM 781 N N . LEU A 1 101 ? -4.532 -5.228 2.996 1.00 91.50 101 LEU A N 1
ATOM 782 C CA . LEU A 1 101 ? -4.895 -4.454 1.798 1.00 91.50 101 LEU A CA 1
ATOM 783 C C . LEU A 1 101 ? -6.390 -4.576 1.458 1.00 91.50 101 LEU A C 1
ATOM 785 O O . LEU A 1 101 ? -6.942 -3.666 0.850 1.00 91.50 101 LEU A O 1
ATOM 789 N N . VAL A 1 102 ? -7.057 -5.675 1.834 1.00 93.94 102 VAL A N 1
ATOM 790 C CA . VAL A 1 102 ? -8.520 -5.817 1.706 1.00 93.94 102 VAL A CA 1
ATOM 791 C C . VAL A 1 102 ? -9.239 -4.900 2.677 1.00 93.94 102 VAL A C 1
ATOM 793 O O . VAL A 1 102 ? -10.085 -4.133 2.225 1.00 93.94 102 VAL A O 1
ATOM 796 N N . GLY A 1 103 ? -8.888 -4.970 3.965 1.00 91.19 103 GLY A N 1
ATOM 797 C CA . GLY A 1 103 ? -9.462 -4.101 4.992 1.00 91.19 103 GLY A CA 1
ATOM 798 C C . GLY A 1 103 ? -9.267 -2.641 4.612 1.00 91.19 103 GLY A C 1
ATOM 799 O O . GLY A 1 103 ? -10.229 -1.882 4.552 1.00 91.19 103 GLY A O 1
ATOM 800 N N . GLN A 1 104 ? -8.059 -2.308 4.148 1.00 87.75 104 GLN A N 1
ATOM 801 C CA . GLN A 1 104 ? -7.782 -1.025 3.538 1.00 87.75 104 GLN A CA 1
ATOM 802 C C . GLN A 1 104 ? -8.772 -0.761 2.412 1.00 87.75 104 GLN A C 1
ATOM 804 O O . GLN A 1 104 ? -9.558 0.155 2.578 1.00 87.75 104 GLN A O 1
ATOM 809 N N . CYS A 1 105 ? -8.824 -1.524 1.313 1.00 90.44 105 CYS A N 1
ATOM 810 C CA . CYS A 1 105 ? -9.780 -1.313 0.205 1.00 90.44 105 CYS A CA 1
ATOM 811 C C . CYS A 1 105 ? -11.241 -1.063 0.642 1.00 90.44 105 CYS A C 1
ATOM 813 O O . CYS A 1 105 ? -11.942 -0.304 -0.029 1.00 90.44 105 CYS A O 1
ATOM 815 N N . ASN A 1 106 ? -11.696 -1.672 1.740 1.00 89.31 106 ASN A N 1
ATOM 816 C CA . ASN A 1 106 ? -13.019 -1.433 2.316 1.00 89.31 106 ASN A CA 1
ATOM 817 C C . ASN A 1 106 ? -13.121 -0.043 2.986 1.00 89.31 106 ASN A C 1
ATOM 819 O O . ASN A 1 106 ? -14.079 0.681 2.714 1.00 89.31 106 ASN A O 1
ATOM 823 N N . GLU A 1 107 ? -12.087 0.407 3.711 1.00 83.00 107 GLU A N 1
ATOM 824 C CA . GLU A 1 107 ? -12.010 1.760 4.300 1.00 83.00 107 GLU A CA 1
ATOM 825 C C . GLU A 1 107 ? -12.278 2.877 3.275 1.00 83.00 107 GLU A C 1
ATOM 827 O O . GLU A 1 107 ? -13.107 3.747 3.527 1.00 83.00 107 GLU A O 1
ATOM 832 N N . ALA A 1 108 ? -11.644 2.886 2.092 1.00 82.31 108 ALA A N 1
ATOM 833 C CA . ALA A 1 108 ? -11.909 3.971 1.127 1.00 82.31 108 ALA A CA 1
ATOM 834 C C . ALA A 1 108 ? -13.198 3.830 0.334 1.00 82.31 108 ALA A C 1
ATOM 836 O O . ALA A 1 108 ? -13.620 4.791 -0.316 1.00 82.31 108 ALA A O 1
ATOM 837 N N . ARG A 1 109 ? -13.840 2.664 0.390 1.00 82.94 109 ARG A N 1
ATOM 838 C CA . ARG A 1 109 ? -15.235 2.534 -0.035 1.00 82.94 109 ARG A CA 1
ATOM 839 C C . ARG A 1 109 ? -16.194 3.079 1.024 1.00 82.94 109 ARG A C 1
ATOM 841 O O . ARG A 1 109 ? -17.346 3.333 0.694 1.00 82.94 109 ARG A O 1
ATOM 848 N N . GLY A 1 110 ? -15.704 3.317 2.243 1.00 80.12 110 GLY A N 1
ATOM 849 C CA . GLY A 1 110 ? -16.492 3.728 3.401 1.00 80.12 110 GLY A CA 1
ATOM 850 C C . GLY A 1 110 ? -17.192 2.563 4.098 1.00 80.12 110 GLY A C 1
ATOM 851 O O . GLY A 1 110 ? -18.083 2.804 4.904 1.00 80.12 110 GLY A O 1
ATOM 852 N N . ASP A 1 111 ? -16.818 1.326 3.771 1.00 86.00 111 ASP A N 1
ATOM 853 C CA . ASP A 1 111 ? -17.365 0.110 4.369 1.00 86.00 111 ASP A CA 1
ATOM 854 C C . ASP A 1 111 ? -16.480 -0.295 5.555 1.00 86.00 111 ASP A C 1
ATOM 856 O O . ASP A 1 111 ? -15.591 -1.143 5.444 1.00 86.00 111 ASP A O 1
ATOM 860 N N . TYR A 1 112 ? -16.630 0.436 6.659 1.00 83.69 112 TYR A N 1
ATOM 861 C CA . TYR A 1 112 ? -15.778 0.273 7.837 1.00 83.69 112 TYR A CA 1
ATOM 862 C C . TYR A 1 112 ? -16.084 -1.019 8.599 1.00 83.69 112 TYR A C 1
ATOM 864 O O . TYR A 1 112 ? -15.145 -1.647 9.081 1.00 83.69 112 TYR A O 1
ATOM 872 N N . ASP A 1 113 ? -17.341 -1.470 8.601 1.00 87.62 113 ASP A N 1
ATOM 873 C CA . ASP A 1 113 ? -17.757 -2.741 9.209 1.00 87.62 113 ASP A CA 1
ATOM 874 C C . ASP A 1 113 ? -17.024 -3.919 8.552 1.00 87.62 113 ASP A C 1
ATOM 876 O O . ASP A 1 113 ? -16.367 -4.721 9.219 1.00 87.62 113 ASP A O 1
ATOM 880 N N . ALA A 1 114 ? -17.035 -3.972 7.214 1.00 90.38 114 ALA A N 1
ATOM 881 C CA . ALA A 1 114 ? -16.313 -4.999 6.471 1.00 90.38 114 ALA A CA 1
ATOM 882 C C . ALA A 1 114 ? -14.785 -4.849 6.568 1.00 90.38 114 ALA A C 1
ATOM 884 O O . ALA A 1 114 ? -14.048 -5.789 6.263 1.00 90.38 114 ALA A O 1
ATOM 885 N N . ALA A 1 115 ? -14.264 -3.664 6.902 1.00 89.06 115 ALA A N 1
ATOM 886 C CA . ALA A 1 115 ? -12.841 -3.488 7.184 1.00 89.06 115 ALA A CA 1
ATOM 887 C C . ALA A 1 115 ? -12.481 -4.055 8.565 1.00 89.06 115 ALA A C 1
ATOM 889 O O . ALA A 1 115 ? -11.475 -4.755 8.687 1.00 89.06 115 ALA A O 1
ATOM 890 N N . GLU A 1 116 ? -13.311 -3.792 9.577 1.00 87.75 116 GLU A N 1
ATOM 891 C CA . GLU A 1 116 ? -13.119 -4.276 10.941 1.00 87.75 116 GLU A CA 1
ATOM 892 C C . GLU A 1 116 ? -13.155 -5.804 11.015 1.00 87.75 116 GLU A C 1
ATOM 894 O O . GLU A 1 116 ? -12.213 -6.379 11.555 1.00 87.75 116 GLU A O 1
ATOM 899 N N . GLU A 1 117 ? -14.138 -6.460 10.390 1.00 93.31 117 GLU A N 1
ATOM 900 C CA . GLU A 1 117 ? -14.229 -7.931 10.352 1.00 93.31 117 GLU A CA 1
ATOM 901 C C . GLU A 1 117 ? -12.943 -8.564 9.787 1.00 93.31 117 GLU A C 1
ATOM 903 O O . GLU A 1 117 ? -12.421 -9.554 10.305 1.00 93.31 117 GLU A O 1
ATOM 908 N N . VAL A 1 118 ? -12.371 -7.954 8.742 1.00 92.75 118 VAL A N 1
ATOM 909 C CA . VAL A 1 118 ? -11.109 -8.416 8.147 1.00 92.75 118 VAL A CA 1
ATOM 910 C C . VAL A 1 118 ? -9.940 -8.253 9.118 1.00 92.75 118 VAL A C 1
ATOM 912 O O . VAL A 1 118 ? -9.077 -9.128 9.174 1.00 92.75 118 VAL A O 1
ATOM 915 N N . TYR A 1 119 ? -9.874 -7.144 9.857 1.00 89.00 119 TYR A N 1
ATOM 916 C CA . TYR A 1 119 ? -8.807 -6.911 10.830 1.00 89.00 119 TYR A CA 1
ATOM 917 C C . TYR A 1 119 ? -8.933 -7.810 12.057 1.00 89.00 119 TYR A C 1
ATOM 919 O O . TYR A 1 119 ? -7.923 -8.337 12.514 1.00 89.00 119 TYR A O 1
ATOM 927 N N . GLU A 1 120 ? -10.148 -8.044 12.545 1.00 89.88 120 GLU A N 1
ATOM 928 C CA . GLU A 1 120 ? -10.417 -8.984 13.634 1.00 89.88 120 GLU A CA 1
ATOM 929 C C . GLU A 1 120 ? -9.992 -10.402 13.270 1.00 89.88 120 GLU A C 1
ATOM 931 O O . GLU A 1 120 ? -9.242 -11.012 14.028 1.00 89.88 120 GLU A O 1
ATOM 936 N N . GLY A 1 121 ? -10.337 -10.874 12.068 1.00 90.56 121 GLY A N 1
ATOM 937 C CA . GLY A 1 121 ? -9.892 -12.188 11.600 1.00 90.56 121 GLY A CA 1
ATOM 938 C C . GLY A 1 121 ? -8.365 -12.332 11.533 1.00 90.56 121 GLY A C 1
ATOM 939 O O . GLY A 1 121 ? -7.835 -13.406 11.803 1.00 90.56 121 GLY A O 1
ATOM 940 N N . ILE A 1 122 ? -7.626 -11.257 11.223 1.00 88.69 122 ILE A N 1
ATOM 941 C CA . ILE A 1 122 ? -6.152 -11.276 11.280 1.00 88.69 122 ILE A CA 1
ATOM 942 C C . ILE A 1 122 ? -5.665 -11.340 12.735 1.00 88.69 122 ILE A C 1
ATOM 944 O O . ILE A 1 122 ? -4.734 -12.085 13.028 1.00 88.69 122 ILE A O 1
ATOM 948 N N . MET A 1 123 ? -6.275 -10.569 13.639 1.00 84.50 123 MET A N 1
ATOM 949 C CA . MET A 1 123 ? -5.878 -10.498 15.052 1.00 84.50 123 MET A CA 1
ATOM 950 C C . MET A 1 123 ? -6.172 -11.792 15.822 1.00 84.50 123 MET A C 1
ATOM 952 O O . MET A 1 123 ? -5.429 -12.128 16.740 1.00 84.50 123 MET A O 1
ATOM 956 N N . GLU A 1 124 ? -7.208 -12.541 15.437 1.00 87.94 124 GLU A N 1
ATOM 957 C CA . GLU A 1 124 ? -7.475 -13.879 15.981 1.00 87.94 124 GLU A CA 1
ATOM 958 C C . GLU A 1 124 ? -6.348 -14.871 15.654 1.00 87.94 124 GLU A C 1
ATOM 960 O O . GLU A 1 124 ? -6.002 -15.720 16.475 1.00 87.94 124 GLU A O 1
ATOM 965 N N . GLU A 1 125 ? -5.751 -14.758 14.464 1.00 83.81 125 GLU A N 1
ATOM 966 C CA . GLU A 1 125 ? -4.639 -15.611 14.031 1.00 83.81 125 GLU A CA 1
ATOM 967 C C . GLU A 1 125 ? -3.269 -15.100 14.514 1.00 83.81 125 GLU A C 1
ATOM 969 O O . GLU A 1 125 ? -2.352 -15.897 14.728 1.00 83.81 125 GLU A O 1
ATOM 974 N N . ALA A 1 126 ? -3.108 -13.781 14.654 1.00 76.38 126 ALA A N 1
ATOM 975 C CA . ALA A 1 126 ? -1.858 -13.115 15.007 1.00 76.38 126 ALA A CA 1
ATOM 976 C C . ALA A 1 126 ? -2.107 -11.918 15.944 1.00 76.38 126 ALA A C 1
ATOM 978 O O . ALA A 1 126 ? -2.153 -10.766 15.506 1.00 76.38 126 ALA A O 1
ATOM 979 N N . SER A 1 127 ? -2.209 -12.199 17.246 1.00 68.19 127 SER A N 1
ATOM 980 C CA . SER A 1 127 ? -2.518 -11.209 18.291 1.00 68.19 127 SER A CA 1
ATOM 981 C C . SER A 1 127 ? -1.490 -10.085 18.439 1.00 68.19 127 SER A C 1
ATOM 983 O O . SER A 1 127 ? -1.827 -9.033 18.961 1.00 68.19 127 SER A O 1
ATOM 985 N N . ASP A 1 128 ? -0.257 -10.282 17.968 1.00 70.44 128 ASP A N 1
ATOM 986 C CA . ASP A 1 128 ? 0.844 -9.325 18.153 1.00 70.44 128 ASP A CA 1
ATOM 987 C C . ASP A 1 128 ? 1.055 -8.413 16.919 1.00 70.44 128 ASP A C 1
ATOM 989 O O . ASP A 1 128 ? 2.065 -7.708 16.807 1.00 70.44 128 ASP A O 1
ATOM 993 N N . ASP A 1 129 ? 0.136 -8.429 15.940 1.00 72.94 129 ASP A N 1
ATOM 994 C CA . ASP A 1 129 ? 0.236 -7.612 14.722 1.00 72.94 129 ASP A CA 1
ATOM 995 C C . ASP A 1 129 ? -0.209 -6.158 14.945 1.00 72.94 129 ASP A C 1
ATOM 997 O O . ASP A 1 129 ? -1.286 -5.710 14.536 1.00 72.94 129 ASP A O 1
ATOM 1001 N N . MET A 1 130 ? 0.721 -5.387 15.498 1.00 67.56 130 MET A N 1
ATOM 1002 C CA . MET A 1 130 ? 0.613 -3.949 15.742 1.00 67.56 130 MET A CA 1
ATOM 1003 C C . MET A 1 130 ? 0.172 -3.110 14.536 1.00 67.56 130 MET A C 1
ATOM 1005 O O . MET A 1 130 ? -0.385 -2.020 14.687 1.00 67.56 130 MET A O 1
ATOM 1009 N N . VAL A 1 131 ? 0.451 -3.568 13.312 1.00 72.06 131 VAL A N 1
ATOM 1010 C CA . VAL A 1 131 ? 0.066 -2.839 12.097 1.00 72.06 131 VAL A CA 1
ATOM 1011 C C . VAL A 1 131 ? -1.429 -2.993 11.833 1.00 72.06 131 VAL A C 1
ATOM 1013 O O . VAL A 1 131 ? -2.064 -2.049 11.359 1.00 72.06 131 VAL A O 1
ATOM 1016 N N . THR A 1 132 ? -1.987 -4.165 12.132 1.00 73.19 132 THR A N 1
ATOM 1017 C CA . THR A 1 132 ? -3.419 -4.449 11.995 1.00 73.19 132 THR A CA 1
ATOM 1018 C C . THR A 1 132 ? -4.224 -3.722 13.067 1.00 73.19 132 THR A C 1
ATOM 1020 O O . THR A 1 132 ? -5.230 -3.096 12.735 1.00 73.19 132 THR A O 1
ATOM 1023 N N . GLU A 1 133 ? -3.740 -3.680 14.310 1.00 71.12 133 GLU A N 1
ATOM 1024 C CA . GLU A 1 133 ? -4.393 -2.934 15.397 1.00 71.12 133 GLU A CA 1
ATOM 1025 C C . GLU A 1 133 ? -4.558 -1.446 15.069 1.00 71.12 133 GLU A C 1
ATOM 1027 O O . GLU A 1 133 ? -5.668 -0.907 15.112 1.00 71.12 133 GLU A O 1
ATOM 1032 N N . LYS A 1 134 ? -3.476 -0.790 14.618 1.00 69.69 134 LYS A N 1
ATOM 1033 C CA . LYS A 1 134 ? -3.512 0.623 14.197 1.00 69.69 134 LYS A CA 1
ATOM 1034 C C . LYS A 1 134 ? -4.525 0.868 13.072 1.00 69.69 134 LYS A C 1
ATOM 1036 O O . LYS A 1 134 ? -5.120 1.942 12.995 1.00 69.69 134 LYS A O 1
ATOM 1041 N N . ARG A 1 135 ? -4.738 -0.114 12.191 1.00 76.12 135 ARG A N 1
ATOM 1042 C CA . ARG A 1 135 ? -5.721 -0.024 11.101 1.00 76.12 135 ARG A CA 1
ATOM 1043 C C . ARG A 1 135 ? -7.153 -0.234 11.567 1.00 76.12 135 ARG A C 1
ATOM 1045 O O . ARG A 1 135 ? -8.026 0.507 11.127 1.00 76.12 135 ARG A O 1
ATOM 1052 N N . LYS A 1 136 ? -7.384 -1.155 12.499 1.00 78.00 136 LYS A N 1
ATOM 1053 C CA . LYS A 1 136 ? -8.693 -1.343 13.131 1.00 78.00 136 LYS A CA 1
ATOM 1054 C C . LYS A 1 136 ? -9.167 -0.064 13.822 1.00 78.00 136 LYS A C 1
ATOM 1056 O O . LYS A 1 136 ? -10.291 0.372 13.594 1.00 78.00 136 LYS A O 1
ATOM 1061 N N . LEU A 1 137 ? -8.291 0.585 14.592 1.00 69.56 137 LEU A N 1
ATOM 1062 C CA . LEU A 1 137 ? -8.590 1.886 15.203 1.00 69.56 137 LEU A CA 1
ATOM 1063 C C . LEU A 1 137 ? -8.964 2.933 14.148 1.00 69.56 137 LEU A C 1
ATOM 1065 O O . LEU A 1 137 ? -9.943 3.662 14.304 1.00 69.56 137 LEU A O 1
ATOM 1069 N N . ALA A 1 138 ? -8.217 2.976 13.044 1.00 66.75 138 ALA A N 1
ATOM 1070 C CA . ALA A 1 138 ? -8.485 3.897 11.949 1.00 66.75 138 ALA A CA 1
ATOM 1071 C C . ALA A 1 138 ? -9.846 3.648 11.267 1.00 66.75 138 ALA A C 1
ATOM 1073 O O . ALA A 1 138 ? -10.530 4.613 10.925 1.00 66.75 138 ALA A O 1
ATOM 1074 N N . ALA A 1 139 ? -10.271 2.389 11.118 1.00 70.38 139 ALA A N 1
ATOM 1075 C CA . ALA A 1 139 ? -11.596 2.044 10.600 1.00 70.38 139 ALA A CA 1
ATOM 1076 C C . ALA A 1 139 ? -12.723 2.548 11.524 1.00 70.38 139 ALA A C 1
ATOM 1078 O O . ALA A 1 139 ? -13.633 3.229 11.051 1.00 70.38 139 ALA A O 1
ATOM 1079 N N . LYS A 1 140 ? -12.604 2.341 12.844 1.00 71.56 140 LYS A N 1
ATOM 1080 C CA . LYS A 1 140 ? -13.564 2.854 13.847 1.00 71.56 140 LYS A CA 1
ATOM 1081 C C . LYS A 1 140 ? -13.670 4.378 13.846 1.00 71.56 140 LYS A C 1
ATOM 1083 O O . LYS A 1 140 ? -14.752 4.962 13.915 1.00 71.56 140 LYS A O 1
ATOM 1088 N N . LEU A 1 141 ? -12.529 5.056 13.729 1.00 63.41 141 LEU A N 1
ATOM 1089 C CA . LEU A 1 141 ? -12.478 6.515 13.591 1.00 63.41 141 LEU A CA 1
ATOM 1090 C C . LEU A 1 141 ? -13.142 6.992 12.287 1.00 63.41 141 LEU A C 1
ATOM 1092 O O . LEU A 1 141 ? -13.752 8.064 12.255 1.00 63.41 141 LEU A O 1
ATOM 1096 N N . GLY A 1 142 ? -13.048 6.202 11.217 1.00 61.72 142 GLY A N 1
ATOM 1097 C CA . GLY A 1 142 ? -13.739 6.447 9.953 1.00 61.72 142 GLY A CA 1
ATOM 1098 C C . GLY A 1 142 ? -15.264 6.370 10.073 1.00 61.72 142 GLY A C 1
ATOM 1099 O O . GLY A 1 142 ? -15.956 7.244 9.541 1.00 61.72 142 GLY A O 1
ATOM 1100 N N . GLU A 1 143 ? -15.779 5.382 10.809 1.00 65.31 143 GLU A N 1
ATOM 1101 C CA . GLU A 1 143 ? -17.215 5.172 11.051 1.00 65.31 143 GLU A CA 1
ATOM 1102 C C . GLU A 1 143 ? -17.848 6.342 11.820 1.00 65.31 143 GLU A C 1
ATOM 1104 O O . GLU A 1 143 ? -18.871 6.895 11.412 1.00 65.31 143 GLU A O 1
ATOM 1109 N N . THR A 1 144 ? -17.177 6.804 12.880 1.00 56.97 144 THR A N 1
ATOM 1110 C CA . THR A 1 144 ? -17.638 7.921 13.730 1.00 56.97 144 THR A CA 1
ATOM 1111 C C . THR A 1 144 ? -17.672 9.282 13.014 1.00 56.97 144 THR A C 1
ATOM 1113 O O . THR A 1 144 ? -18.134 10.273 13.579 1.00 56.97 144 THR A O 1
ATOM 1116 N N . GLY A 1 145 ? -17.212 9.365 11.756 1.00 52.53 145 GLY A N 1
ATOM 1117 C CA . GLY A 1 145 ? -17.287 10.573 10.924 1.00 52.53 145 GLY A CA 1
ATOM 1118 C C . GLY A 1 145 ? -16.316 11.686 11.329 1.00 52.53 145 GLY A C 1
ATOM 1119 O O . GLY A 1 145 ? -16.390 12.796 10.799 1.00 52.53 145 GLY A O 1
ATOM 1120 N N . VAL A 1 146 ? -15.398 11.385 12.246 1.00 43.72 146 VAL A N 1
ATOM 1121 C CA . VAL A 1 146 ? -14.402 12.305 12.810 1.00 43.72 146 VAL A CA 1
ATOM 1122 C C . VAL A 1 146 ? -13.238 12.554 11.833 1.00 43.72 146 VAL A C 1
ATOM 1124 O O . VAL A 1 146 ? -12.578 13.594 11.881 1.00 43.72 146 VAL A O 1
ATOM 1127 N N . VAL A 1 147 ? -13.036 11.654 10.865 1.00 48.38 147 VAL A N 1
ATOM 1128 C CA . VAL A 1 147 ? -12.140 11.856 9.720 1.00 48.38 147 VAL A CA 1
ATOM 1129 C C . VAL A 1 147 ? -12.798 12.844 8.753 1.00 48.38 147 VAL A C 1
ATOM 1131 O O . VAL A 1 147 ? -13.712 12.495 8.005 1.00 48.38 147 VAL A O 1
ATOM 1134 N N . GLY A 1 148 ? -12.349 14.103 8.766 1.00 40.41 148 GLY A N 1
ATOM 1135 C CA . GLY A 1 148 ? -12.894 15.149 7.899 1.00 40.41 148 GLY A CA 1
ATOM 1136 C C . GLY A 1 148 ? -12.932 14.705 6.433 1.00 40.41 148 GLY A C 1
ATOM 1137 O O . GLY A 1 148 ? -11.891 14.513 5.810 1.00 40.41 148 GLY A O 1
ATOM 1138 N N . ARG A 1 149 ? -14.129 14.549 5.854 1.00 41.62 149 ARG A N 1
ATOM 1139 C CA . ARG A 1 149 ? -14.297 14.280 4.417 1.00 41.62 149 ARG A CA 1
ATOM 1140 C C . ARG A 1 149 ? -13.829 15.509 3.642 1.00 41.62 149 ARG A C 1
ATOM 1142 O O . ARG A 1 149 ? -14.592 16.457 3.477 1.00 41.62 149 ARG A O 1
ATOM 1149 N N . ARG A 1 150 ? -12.590 15.527 3.144 1.00 35.66 150 ARG A N 1
ATOM 1150 C CA . ARG A 1 150 ? -12.225 16.517 2.123 1.00 35.66 150 ARG A CA 1
ATOM 1151 C C . ARG A 1 150 ? -12.873 16.108 0.807 1.00 35.66 150 ARG A C 1
ATOM 1153 O O . ARG A 1 150 ? -12.634 15.022 0.287 1.00 35.66 150 ARG A O 1
ATOM 1160 N N . THR A 1 151 ? -13.706 16.992 0.275 1.00 33.00 151 THR A N 1
ATOM 1161 C CA . THR A 1 151 ? -14.173 16.949 -1.108 1.00 33.00 151 THR A CA 1
ATOM 1162 C C . THR A 1 151 ? -12.958 17.113 -2.015 1.00 33.00 151 THR A C 1
ATOM 1164 O O . THR A 1 151 ? -12.407 18.208 -2.128 1.00 33.00 151 THR A O 1
ATOM 1167 N N . THR A 1 152 ? -12.503 16.028 -2.634 1.00 36.34 152 THR A N 1
ATOM 1168 C CA . THR A 1 152 ? -11.605 16.142 -3.786 1.00 36.34 152 THR A CA 1
ATOM 1169 C C . THR A 1 152 ? -12.448 16.483 -5.022 1.00 36.34 152 THR A C 1
ATOM 1171 O O . THR A 1 152 ? -13.647 16.187 -5.026 1.00 36.34 152 THR A O 1
ATOM 1174 N N . PRO A 1 153 ? -11.869 17.054 -6.095 1.00 33.56 153 PRO A N 1
ATOM 1175 C CA . PRO A 1 153 ? -12.589 17.302 -7.351 1.00 33.56 153 PRO A CA 1
ATOM 1176 C C . PRO A 1 153 ? -13.212 16.038 -7.976 1.00 33.56 153 PRO A C 1
ATOM 1178 O O . PRO A 1 153 ? -14.032 16.148 -8.881 1.00 33.56 153 PRO A O 1
ATOM 1181 N N . PHE A 1 154 ? -12.840 14.850 -7.480 1.00 37.28 154 PHE A N 1
ATOM 1182 C CA . PHE A 1 154 ? -13.278 13.534 -7.945 1.00 37.28 154 PHE A CA 1
ATOM 1183 C C . PHE A 1 154 ? -14.150 12.771 -6.923 1.00 37.28 154 PHE A C 1
ATOM 1185 O O . PHE A 1 154 ? -14.464 11.605 -7.142 1.00 37.28 154 PHE A O 1
ATOM 1192 N N . GLY A 1 155 ? -14.579 13.413 -5.826 1.00 40.75 155 GLY A N 1
ATOM 1193 C CA . GLY A 1 155 ? -15.539 12.851 -4.864 1.00 40.75 155 GLY A CA 1
ATOM 1194 C C . GLY A 1 155 ? -15.155 13.010 -3.386 1.00 40.75 155 GLY A C 1
ATOM 1195 O O . GLY A 1 155 ? -14.020 13.342 -3.030 1.00 40.75 155 GLY A O 1
ATOM 1196 N N . THR A 1 156 ? -16.132 12.773 -2.504 1.00 44.12 156 THR A N 1
ATOM 1197 C CA . THR A 1 156 ? -15.964 12.678 -1.042 1.00 44.12 156 THR A CA 1
ATOM 1198 C C . THR A 1 156 ? -15.445 11.297 -0.668 1.00 44.12 156 THR A C 1
ATOM 1200 O O . THR A 1 156 ? -16.238 10.393 -0.406 1.00 44.12 156 THR A O 1
ATOM 1203 N N . ARG A 1 157 ? -14.124 11.118 -0.646 1.00 44.75 157 ARG A N 1
ATOM 1204 C CA . ARG A 1 157 ? -13.502 9.884 -0.156 1.00 44.75 157 ARG A CA 1
ATOM 1205 C C . ARG A 1 157 ? -12.377 10.179 0.829 1.00 44.75 157 ARG A C 1
ATOM 1207 O O . ARG A 1 157 ? -11.590 11.093 0.576 1.00 44.75 157 ARG A O 1
ATOM 1214 N N . PRO A 1 158 ? -12.276 9.425 1.935 1.00 46.81 158 PRO A N 1
ATOM 1215 C CA . PRO A 1 158 ? -11.097 9.475 2.782 1.00 46.81 158 PRO A CA 1
ATOM 1216 C C . PRO A 1 158 ? -9.917 8.932 1.967 1.00 46.81 158 PRO A C 1
ATOM 1218 O O . PRO A 1 158 ? -9.916 7.777 1.546 1.00 46.81 158 PRO A O 1
ATOM 1221 N N . THR A 1 159 ? -8.920 9.769 1.675 1.00 44.62 159 THR A N 1
ATOM 1222 C CA . THR A 1 159 ? -7.696 9.267 1.043 1.00 44.62 159 THR A CA 1
ATOM 1223 C C . THR A 1 159 ? -6.972 8.390 2.065 1.00 44.62 159 THR A C 1
ATOM 1225 O O . THR A 1 159 ? -6.881 8.748 3.236 1.00 44.62 159 THR A O 1
ATOM 1228 N N . TYR A 1 160 ? -6.430 7.238 1.663 1.00 42.84 160 TYR A N 1
ATOM 1229 C CA . TYR A 1 160 ? -5.695 6.354 2.594 1.00 42.84 160 TYR A CA 1
ATOM 1230 C C . TYR A 1 160 ? -4.541 7.042 3.278 1.00 42.84 160 TYR A C 1
ATOM 1232 O O . TYR A 1 160 ? -4.172 6.672 4.390 1.00 42.84 160 TYR A O 1
ATOM 1240 N N . HIS A 1 161 ? -3.954 8.025 2.597 1.00 40.88 161 HIS A N 1
ATOM 1241 C CA . HIS A 1 161 ? -2.952 8.844 3.224 1.00 40.88 161 HIS A CA 1
ATOM 1242 C C . HIS A 1 161 ? -3.591 9.712 4.292 1.00 40.88 161 HIS A C 1
ATOM 1244 O O . HIS A 1 161 ? -3.064 9.693 5.378 1.00 40.88 161 HIS A O 1
ATOM 1250 N N . MET A 1 162 ? -4.753 10.348 4.086 1.00 35.50 162 MET A N 1
ATOM 1251 C CA . MET A 1 162 ? -5.474 11.002 5.187 1.00 35.50 162 MET A CA 1
ATOM 1252 C C . MET A 1 162 ? -5.851 10.047 6.315 1.00 35.50 162 MET A C 1
ATOM 1254 O O . MET A 1 162 ? -5.753 10.466 7.446 1.00 35.50 162 MET A O 1
ATOM 1258 N N . VAL A 1 163 ? -6.219 8.787 6.094 1.00 42.38 163 VAL A N 1
ATOM 1259 C CA . VAL A 1 163 ? -6.513 7.877 7.225 1.00 42.38 163 VAL A CA 1
ATOM 1260 C C . VAL A 1 163 ? -5.245 7.570 8.048 1.00 42.38 163 VAL A C 1
ATOM 1262 O O . VAL A 1 163 ? -5.288 7.545 9.272 1.00 42.38 163 VAL A O 1
ATOM 1265 N N . VAL A 1 164 ? -4.084 7.429 7.394 1.00 40.41 164 VAL A N 1
ATOM 1266 C CA . VAL A 1 164 ? -2.773 7.200 8.049 1.00 40.41 164 VAL A CA 1
ATOM 1267 C C . VAL A 1 164 ? -2.121 8.486 8.572 1.00 40.41 164 VAL A C 1
ATOM 1269 O O . VAL A 1 164 ? -1.379 8.457 9.542 1.00 40.41 164 VAL A O 1
ATOM 1272 N N . VAL A 1 165 ? -2.380 9.622 7.931 1.00 36.78 165 VAL A N 1
ATOM 1273 C CA . VAL A 1 165 ? -1.858 10.955 8.270 1.00 36.78 165 VAL A CA 1
ATOM 1274 C C . VAL A 1 165 ? -2.775 11.641 9.283 1.00 36.78 165 VAL A C 1
ATOM 1276 O O . VAL A 1 165 ? -2.297 12.458 10.047 1.00 36.78 165 VAL A O 1
ATOM 1279 N N . LEU A 1 166 ? -4.061 11.285 9.371 1.00 39.41 166 LEU A N 1
ATOM 1280 C CA . LEU A 1 166 ? -4.989 11.672 10.451 1.00 39.41 166 LEU A CA 1
ATOM 1281 C C . LEU A 1 166 ? -5.026 10.653 11.600 1.00 39.41 166 LEU A C 1
ATOM 1283 O O . LEU A 1 166 ? -5.732 10.865 12.580 1.00 39.41 166 LEU A O 1
ATOM 1287 N N . LEU A 1 167 ? -4.193 9.611 11.533 1.00 39.19 167 LEU A N 1
ATOM 1288 C CA . LEU A 1 167 ? -3.560 9.058 12.733 1.00 39.19 167 LEU A CA 1
ATOM 1289 C C . LEU A 1 167 ? -2.562 10.065 13.352 1.00 39.19 167 LEU A C 1
ATOM 1291 O O . LEU A 1 167 ? -2.005 9.790 14.408 1.00 39.19 167 LEU A O 1
ATOM 1295 N N . GLN A 1 168 ? -2.377 11.264 12.767 1.00 39.69 168 GLN A N 1
ATOM 1296 C CA . GLN A 1 168 ? -2.041 12.434 13.574 1.00 39.69 168 GLN A CA 1
ATOM 1297 C C . GLN A 1 168 ? -3.272 12.868 14.359 1.00 39.69 168 GLN A C 1
ATOM 1299 O O . GLN A 1 168 ? -4.341 13.107 13.790 1.00 39.69 168 GLN A O 1
ATOM 1304 N N . PRO A 1 169 ? -3.157 13.039 15.668 1.00 43.78 169 PRO A N 1
ATOM 1305 C CA . PRO A 1 169 ? -4.255 12.696 16.546 1.00 43.78 169 PRO A CA 1
ATOM 1306 C C . PRO A 1 169 ? -5.012 13.969 16.916 1.00 43.78 169 PRO A C 1
ATOM 1308 O O . PRO A 1 169 ? -5.222 14.378 18.043 1.00 43.78 169 PRO A O 1
ATOM 1311 N N . THR A 1 170 ? -5.455 14.647 15.874 1.00 45.72 170 THR A N 1
ATOM 1312 C CA . THR A 1 170 ? -6.048 15.981 15.948 1.00 45.72 170 THR A CA 1
ATOM 1313 C C . THR A 1 170 ? -7.499 15.982 16.443 1.00 45.72 170 THR A C 1
ATOM 1315 O O . THR A 1 170 ? -8.146 17.026 16.438 1.00 45.72 170 THR A O 1
ATOM 1318 N N . THR A 1 171 ? -8.032 14.836 16.887 1.00 51.62 171 THR A N 1
ATOM 1319 C CA . THR A 1 171 ? -9.453 14.667 17.220 1.00 51.62 171 THR A CA 1
ATOM 1320 C C . THR A 1 171 ? -9.651 14.089 18.621 1.00 51.62 171 THR A C 1
ATOM 1322 O O . THR A 1 171 ? -8.894 13.221 19.054 1.00 51.62 171 THR A O 1
ATOM 1325 N N . ALA A 1 172 ? -10.668 14.584 19.338 1.00 50.81 172 ALA A N 1
ATOM 1326 C CA . ALA A 1 172 ? -10.956 14.220 20.733 1.00 50.81 172 ALA A CA 1
ATOM 1327 C C . ALA A 1 172 ? -11.126 12.703 20.930 1.00 50.81 172 ALA A C 1
ATOM 1329 O O . ALA A 1 172 ? -10.519 12.137 21.833 1.00 50.81 172 ALA A O 1
ATOM 1330 N N . GLY A 1 173 ? -11.850 12.034 20.025 1.00 53.47 173 GLY A N 1
ATOM 1331 C CA . GLY A 1 173 ? -12.056 10.581 20.085 1.00 53.47 173 GLY A CA 1
ATOM 1332 C C . GLY A 1 173 ? -10.800 9.755 19.780 1.00 53.47 173 GLY A C 1
ATOM 1333 O O . GLY A 1 173 ? -10.606 8.698 20.373 1.00 53.47 173 GLY A O 1
ATOM 1334 N N . GLY A 1 174 ? -9.907 10.249 18.912 1.00 51.09 174 GLY A N 1
ATOM 1335 C CA . GLY A 1 174 ? -8.619 9.599 18.648 1.00 51.09 174 GLY A CA 1
ATOM 1336 C C . GLY A 1 174 ? -7.680 9.656 19.852 1.00 51.09 174 GLY A C 1
ATOM 1337 O O . GLY A 1 174 ? -6.933 8.714 20.087 1.00 51.09 174 GLY A O 1
ATOM 1338 N N . VAL A 1 175 ? -7.756 10.725 20.650 1.00 56.34 175 VAL A N 1
ATOM 1339 C CA . VAL A 1 175 ? -6.975 10.854 21.889 1.00 56.34 175 VAL A CA 1
ATOM 1340 C C . VAL A 1 175 ? -7.439 9.905 22.971 1.00 56.34 175 VAL A C 1
ATOM 1342 O O . VAL A 1 175 ? -6.593 9.331 23.640 1.00 56.34 175 VAL A O 1
ATOM 1345 N N . GLU A 1 176 ? -8.743 9.717 23.151 1.00 57.91 176 GLU A N 1
ATOM 1346 C CA . GLU A 1 176 ? -9.246 8.791 24.171 1.00 57.91 176 GLU A CA 1
ATOM 1347 C C . GLU A 1 176 ? -8.863 7.343 23.847 1.00 57.91 176 GLU A C 1
ATOM 1349 O O . GLU A 1 176 ? -8.348 6.647 24.721 1.00 57.91 176 GLU A O 1
ATOM 1354 N N . ALA A 1 177 ? -9.008 6.929 22.582 1.00 56.88 177 ALA A N 1
ATOM 1355 C CA . ALA A 1 177 ? -8.588 5.605 22.123 1.00 56.88 177 ALA A CA 1
ATOM 1356 C C . ALA A 1 177 ? -7.064 5.408 22.230 1.00 56.88 177 ALA A C 1
ATOM 1358 O O . ALA A 1 177 ? -6.597 4.415 22.779 1.00 56.88 177 ALA A O 1
ATOM 1359 N N . LEU A 1 178 ? -6.266 6.390 21.793 1.00 55.38 178 LEU A N 1
ATOM 1360 C CA . LEU A 1 178 ? -4.810 6.310 21.937 1.00 55.38 178 LEU A CA 1
ATOM 1361 C C . LEU A 1 178 ? -4.376 6.361 23.409 1.00 55.38 178 LEU A C 1
ATOM 1363 O O . LEU A 1 178 ? -3.418 5.695 23.782 1.00 55.38 178 LEU A O 1
ATOM 1367 N N . SER A 1 179 ? -5.076 7.112 24.263 1.00 59.81 179 SER A N 1
ATOM 1368 C CA . SER A 1 179 ? -4.762 7.213 25.691 1.00 59.81 179 SER A CA 1
ATOM 1369 C C . SER A 1 179 ? -5.081 5.932 26.456 1.00 59.81 179 SER A C 1
ATOM 1371 O O . SER A 1 179 ? -4.376 5.648 27.425 1.00 59.81 179 SER A O 1
ATOM 1373 N N . SER A 1 180 ? -6.100 5.159 26.059 1.00 61.88 180 SER A N 1
ATOM 1374 C CA . SER A 1 180 ? -6.298 3.813 26.612 1.00 61.88 180 SER A CA 1
ATOM 1375 C C . SER A 1 180 ? -5.188 2.856 26.177 1.00 61.88 180 SER A C 1
ATOM 1377 O O . SER A 1 180 ? -4.776 1.996 26.953 1.00 61.88 180 SER A O 1
ATOM 1379 N N . ASP A 1 181 ? -4.644 3.067 24.980 1.00 54.75 181 ASP A N 1
ATOM 1380 C CA . ASP A 1 181 ? -3.625 2.212 24.376 1.00 54.75 181 ASP A CA 1
ATOM 1381 C C . ASP A 1 181 ? -2.192 2.514 24.866 1.00 54.75 181 ASP A C 1
ATOM 1383 O O . ASP A 1 181 ? -1.341 1.625 24.847 1.00 54.75 181 ASP A O 1
ATOM 1387 N N . ILE A 1 182 ? -1.903 3.712 25.404 1.00 56.28 182 ILE A N 1
ATOM 1388 C CA . ILE A 1 182 ? -0.601 4.043 26.041 1.00 56.28 182 ILE A CA 1
ATOM 1389 C C . ILE A 1 182 ? -0.249 3.051 27.159 1.00 56.28 182 ILE A C 1
ATOM 1391 O O . ILE A 1 182 ? 0.928 2.753 27.371 1.00 56.28 182 ILE A O 1
ATOM 1395 N N . ALA A 1 183 ? -1.252 2.507 27.857 1.00 54.72 183 ALA A N 1
ATOM 1396 C CA . ALA A 1 183 ? -1.035 1.486 28.879 1.00 54.72 183 ALA A CA 1
ATOM 1397 C C . ALA A 1 183 ? -0.393 0.209 28.302 1.00 54.72 183 ALA A C 1
ATOM 1399 O O . ALA A 1 183 ? 0.420 -0.415 28.983 1.00 54.72 183 ALA A O 1
ATOM 1400 N N . ASN A 1 184 ? -0.701 -0.125 27.044 1.00 55.66 184 ASN A N 1
ATOM 1401 C CA . ASN A 1 184 ? -0.166 -1.283 26.327 1.00 55.66 184 ASN A CA 1
ATOM 1402 C C . ASN A 1 184 ? 1.133 -0.951 25.565 1.00 55.66 184 ASN A C 1
ATOM 1404 O O . ASN A 1 184 ? 1.986 -1.820 25.399 1.00 55.66 184 ASN A O 1
ATOM 1408 N N . PHE A 1 185 ? 1.326 0.310 25.151 1.00 52.06 185 PHE A N 1
ATOM 1409 C CA . PHE A 1 185 ? 2.447 0.755 24.303 1.00 52.06 185 PHE A CA 1
ATOM 1410 C C . PHE A 1 185 ? 3.447 1.667 25.010 1.00 52.06 185 PHE A C 1
ATOM 1412 O O . PHE A 1 185 ? 3.996 2.594 24.413 1.00 52.06 185 PHE A O 1
ATOM 1419 N N . GLN A 1 186 ? 3.739 1.386 26.282 1.00 57.56 186 GLN A N 1
ATOM 1420 C CA . GLN A 1 186 ? 4.603 2.247 27.086 1.00 57.56 186 GLN A CA 1
ATOM 1421 C C . GLN A 1 186 ? 5.985 2.468 26.468 1.00 57.56 186 GLN A C 1
ATOM 1423 O O . GLN A 1 186 ? 6.555 3.514 26.721 1.00 57.56 186 GLN A O 1
ATOM 1428 N N . THR A 1 187 ? 6.543 1.553 25.669 1.00 54.09 187 THR A N 1
ATOM 1429 C CA . THR A 1 187 ? 7.918 1.647 25.137 1.00 54.09 187 THR A CA 1
ATOM 1430 C C . THR A 1 187 ? 8.050 2.213 23.721 1.00 54.09 187 THR A C 1
ATOM 1432 O O . THR A 1 187 ? 9.176 2.467 23.300 1.00 54.09 187 THR A O 1
ATOM 1435 N N . ASP A 1 188 ? 6.956 2.407 22.979 1.00 55.72 188 ASP A N 1
ATOM 1436 C CA . ASP A 1 188 ? 7.013 2.825 21.570 1.00 55.72 188 ASP A CA 1
ATOM 1437 C C . ASP A 1 188 ? 7.056 4.356 21.445 1.00 55.72 188 ASP A C 1
ATOM 1439 O O . ASP A 1 188 ? 6.046 5.045 21.597 1.00 55.72 188 ASP A O 1
ATOM 1443 N N . THR A 1 189 ? 8.238 4.902 21.154 1.00 58.91 189 THR A N 1
ATOM 1444 C CA . THR A 1 189 ? 8.460 6.350 21.018 1.00 58.91 189 THR A CA 1
ATOM 1445 C C . THR A 1 189 ? 7.612 6.988 19.919 1.00 58.91 189 THR A C 1
ATOM 1447 O O . THR A 1 189 ? 7.231 8.149 20.055 1.00 58.91 189 THR A O 1
ATOM 1450 N N . GLU A 1 190 ? 7.254 6.241 18.874 1.00 61.28 190 GLU A N 1
ATOM 1451 C CA . GLU A 1 190 ? 6.399 6.723 17.788 1.00 61.28 190 GLU A CA 1
ATOM 1452 C C . GLU A 1 190 ? 4.954 6.921 18.274 1.00 61.28 190 GLU A C 1
ATOM 1454 O O . GLU A 1 190 ? 4.305 7.902 17.916 1.00 61.28 190 GLU A O 1
ATOM 1459 N N . VAL A 1 191 ? 4.459 6.034 19.146 1.00 59.38 191 VAL A N 1
ATOM 1460 C CA . VAL A 1 191 ? 3.119 6.156 19.751 1.00 59.38 191 VAL A CA 1
ATOM 1461 C C . VAL A 1 191 ? 3.058 7.373 20.670 1.00 59.38 191 VAL A C 1
ATOM 1463 O O . VAL A 1 191 ? 2.117 8.162 20.586 1.00 59.38 191 VAL A O 1
ATOM 1466 N N . TRP A 1 192 ? 4.092 7.585 21.487 1.00 64.12 192 TRP A N 1
ATOM 1467 C CA . TRP A 1 192 ? 4.184 8.764 22.350 1.00 64.12 192 TRP A CA 1
ATOM 1468 C C . TRP A 1 192 ? 4.275 10.074 21.557 1.00 64.12 192 TRP A C 1
ATOM 1470 O O . TRP A 1 192 ? 3.606 11.045 21.913 1.00 64.12 192 TRP A O 1
ATOM 1480 N N . GLN A 1 193 ? 5.042 10.108 20.460 1.00 65.81 193 GLN A N 1
ATOM 1481 C CA . GLN A 1 193 ? 5.113 11.276 19.572 1.00 65.81 193 GLN A CA 1
ATOM 1482 C C . GLN A 1 193 ? 3.766 11.581 18.929 1.00 65.81 193 GLN A C 1
ATOM 1484 O O . GLN A 1 193 ? 3.350 12.741 18.902 1.00 65.81 193 GLN A O 1
ATOM 1489 N N . GLN A 1 194 ? 3.073 10.546 18.451 1.00 61.88 194 GLN A N 1
ATOM 1490 C CA . GLN A 1 194 ? 1.736 10.689 17.899 1.00 61.88 194 GLN A CA 1
ATOM 1491 C C . GLN A 1 194 ? 0.827 11.299 18.967 1.00 61.88 194 GLN A C 1
ATOM 1493 O O . GLN A 1 194 ? 0.404 12.433 18.779 1.00 61.88 194 GLN A O 1
ATOM 1498 N N . VAL A 1 195 ? 0.647 10.674 20.135 1.00 62.50 195 VAL A N 1
ATOM 1499 C CA . VAL A 1 195 ? -0.177 11.201 21.247 1.00 62.50 195 VAL A CA 1
ATOM 1500 C C . VAL A 1 195 ? 0.179 12.643 21.641 1.00 62.50 195 VAL A C 1
ATOM 1502 O O . VAL A 1 195 ? -0.709 13.466 21.869 1.00 62.50 195 VAL A O 1
ATOM 1505 N N . ALA A 1 196 ? 1.463 12.993 21.686 1.00 63.34 196 ALA A N 1
ATOM 1506 C CA . ALA A 1 196 ? 1.897 14.348 22.014 1.00 63.34 196 ALA A CA 1
ATOM 1507 C C . ALA A 1 196 ? 1.390 15.381 20.992 1.00 63.34 196 ALA A C 1
ATOM 1509 O O . ALA A 1 196 ? 0.848 16.430 21.358 1.00 63.34 196 ALA A O 1
ATOM 1510 N N . MET A 1 197 ? 1.484 15.056 19.698 1.00 62.09 197 MET A N 1
ATOM 1511 C CA . MET A 1 197 ? 0.907 15.870 18.626 1.00 62.09 197 MET A CA 1
ATOM 1512 C C . MET A 1 197 ? -0.622 15.958 18.739 1.00 62.09 197 MET A C 1
ATOM 1514 O O . MET A 1 197 ? -1.208 16.959 18.322 1.00 62.09 197 MET A O 1
ATOM 1518 N N . ALA A 1 198 ? -1.267 14.954 19.344 1.00 62.78 198 ALA A N 1
ATOM 1519 C CA . ALA A 1 198 ? -2.705 14.949 19.583 1.00 62.78 198 ALA A CA 1
ATOM 1520 C C . ALA A 1 198 ? -3.147 16.051 20.525 1.00 62.78 198 ALA A C 1
ATOM 1522 O O . ALA A 1 198 ? -4.000 16.888 20.220 1.00 62.78 198 ALA A O 1
ATOM 1523 N N . TYR A 1 199 ? -2.534 16.014 21.704 1.00 63.84 199 TYR A N 1
ATOM 1524 C CA . TYR A 1 199 ? -2.835 16.915 22.787 1.00 63.84 199 TYR A CA 1
ATOM 1525 C C . TYR A 1 199 ? -2.494 18.342 22.364 1.00 63.84 199 TYR A C 1
ATOM 1527 O O . TYR A 1 199 ? -3.273 19.259 22.625 1.00 63.84 199 TYR A O 1
ATOM 1535 N N . ALA A 1 200 ? -1.412 18.524 21.596 1.00 60.44 200 ALA A N 1
ATOM 1536 C CA . ALA A 1 200 ? -1.052 19.812 21.018 1.00 60.44 200 ALA A CA 1
ATOM 1537 C C . ALA A 1 200 ? -2.142 20.347 20.074 1.00 60.44 200 ALA A C 1
ATOM 1539 O O . ALA A 1 200 ? -2.524 21.513 20.172 1.00 60.44 200 ALA A O 1
ATOM 1540 N N . ALA A 1 201 ? -2.692 19.497 19.201 1.00 56.62 201 ALA A N 1
ATOM 1541 C CA . ALA A 1 201 ? -3.744 19.885 18.265 1.00 56.62 201 ALA A CA 1
ATOM 1542 C C . ALA A 1 201 ? -5.079 20.238 18.947 1.00 56.62 201 ALA A C 1
ATOM 1544 O O . ALA A 1 201 ? -5.828 21.067 18.435 1.00 56.62 201 ALA A O 1
ATOM 1545 N N . GLN A 1 202 ? -5.362 19.665 20.119 1.00 61.47 202 GLN A N 1
ATOM 1546 C CA . GLN A 1 202 ? -6.542 19.994 20.931 1.00 61.47 202 GLN A CA 1
ATOM 1547 C C . GLN A 1 202 ? -6.336 21.199 21.861 1.00 61.47 202 GLN A C 1
ATOM 1549 O O . GLN A 1 202 ? -7.233 21.547 22.628 1.00 61.47 202 GLN A O 1
ATOM 1554 N N . GLY A 1 203 ? -5.158 21.830 21.833 1.00 62.09 203 GLY A N 1
ATOM 1555 C CA . GLY A 1 203 ? -4.803 22.913 22.754 1.00 62.09 203 GLY A CA 1
ATOM 1556 C C . GLY A 1 203 ? -4.514 22.447 24.187 1.00 62.09 203 GLY A C 1
ATOM 1557 O O . GLY A 1 203 ? -4.367 23.276 25.084 1.00 62.09 203 GLY A O 1
ATOM 1558 N N . GLN A 1 204 ? -4.393 21.137 24.414 1.00 66.88 204 GLN A N 1
ATOM 1559 C CA . GLN A 1 204 ? -3.998 20.521 25.682 1.00 66.88 204 GLN A CA 1
ATOM 1560 C C . GLN A 1 204 ? -2.466 20.504 25.807 1.00 66.88 204 GLN A C 1
ATOM 1562 O O . GLN A 1 204 ? -1.804 19.471 25.742 1.00 66.88 204 GLN A O 1
ATOM 1567 N N . VAL A 1 205 ? -1.879 21.694 25.948 1.00 61.78 205 VAL A N 1
ATOM 1568 C CA . VAL A 1 205 ? -0.420 21.892 25.869 1.00 61.78 205 VAL A CA 1
ATOM 1569 C C . VAL A 1 205 ? 0.342 21.174 26.995 1.00 61.78 205 VAL A C 1
ATOM 1571 O O . VAL A 1 205 ? 1.474 20.752 26.786 1.00 61.78 205 VAL A O 1
ATOM 1574 N N . GLN A 1 206 ? -0.265 20.992 28.172 1.00 64.31 206 GLN A N 1
ATOM 1575 C CA . GLN A 1 206 ? 0.393 20.338 29.313 1.00 64.31 206 GLN A CA 1
ATOM 1576 C C . GLN A 1 206 ? 0.572 18.831 29.100 1.00 64.31 206 GLN A C 1
ATOM 1578 O O . GLN A 1 206 ? 1.650 18.295 29.336 1.00 64.31 206 GLN A O 1
ATOM 1583 N N . GLN A 1 207 ? -0.464 18.158 28.604 1.00 69.50 207 GLN A N 1
ATOM 1584 C CA . GLN A 1 207 ? -0.433 16.735 28.277 1.00 69.50 207 GLN A CA 1
ATOM 1585 C C . GLN A 1 207 ? 0.497 16.470 27.088 1.00 69.50 207 GLN A C 1
ATOM 1587 O O . GLN A 1 207 ? 1.265 15.513 27.101 1.00 69.50 207 GLN A O 1
ATOM 1592 N N . ALA A 1 208 ? 0.490 17.366 26.096 1.00 59.12 208 ALA A N 1
ATOM 1593 C CA . ALA A 1 208 ? 1.420 17.309 24.974 1.00 59.12 208 ALA A CA 1
ATOM 1594 C C . ALA A 1 208 ? 2.879 17.402 25.438 1.00 59.12 208 ALA A C 1
ATOM 1596 O O . ALA A 1 208 ? 3.709 16.605 25.008 1.00 59.12 208 ALA A O 1
ATOM 1597 N N . ALA A 1 209 ? 3.181 18.350 26.333 1.00 68.62 209 ALA A N 1
ATOM 1598 C CA . ALA A 1 209 ? 4.519 18.524 26.890 1.00 68.62 209 ALA A CA 1
ATOM 1599 C C . ALA A 1 209 ? 4.992 17.264 27.628 1.00 68.62 209 ALA A C 1
ATOM 1601 O O . ALA A 1 209 ? 6.091 16.796 27.356 1.00 68.62 209 ALA A O 1
ATOM 1602 N N . TYR A 1 210 ? 4.138 16.664 28.463 1.00 74.75 210 TYR A N 1
ATOM 1603 C CA . TYR A 1 210 ? 4.455 15.415 29.162 1.00 74.75 210 TYR A CA 1
ATOM 1604 C C . TYR A 1 210 ? 4.790 14.269 28.195 1.00 74.75 210 TYR A C 1
ATOM 1606 O O . TYR A 1 210 ? 5.809 13.597 28.341 1.00 74.75 210 TYR A O 1
ATOM 1614 N N . CYS A 1 211 ? 3.969 14.070 27.160 1.00 64.31 211 CYS A N 1
ATOM 1615 C CA . CYS A 1 211 ? 4.232 13.031 26.171 1.00 64.31 211 CYS A CA 1
ATOM 1616 C C . CYS A 1 211 ? 5.534 13.287 25.394 1.00 64.31 211 CYS A C 1
ATOM 1618 O O . CYS A 1 211 ? 6.267 12.341 25.122 1.00 64.31 211 CYS A O 1
ATOM 1620 N N . PHE A 1 212 ? 5.860 14.542 25.066 1.00 66.62 212 PHE A N 1
ATOM 1621 C CA . PHE A 1 212 ? 7.140 14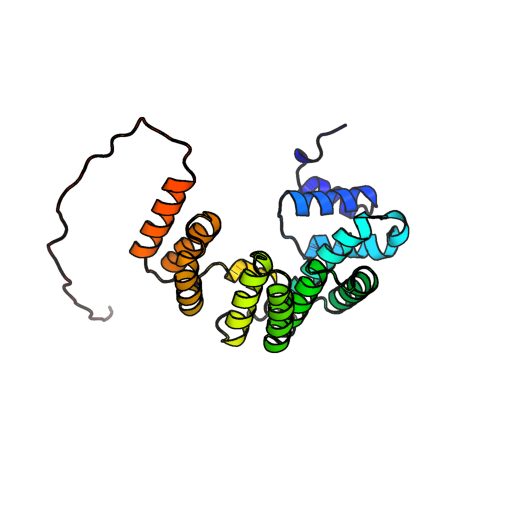.877 24.433 1.00 66.62 212 PHE A CA 1
ATOM 1622 C C . PHE A 1 212 ? 8.339 14.676 25.370 1.00 66.62 212 PHE A C 1
ATOM 1624 O O . PHE A 1 212 ? 9.381 14.222 24.906 1.00 66.62 212 PHE A O 1
ATOM 1631 N N . GLU A 1 213 ? 8.207 14.956 26.667 1.00 69.75 213 GLU A N 1
ATOM 1632 C CA . GLU A 1 213 ? 9.255 14.681 27.660 1.00 69.75 213 GLU A CA 1
ATOM 1633 C C . GLU A 1 213 ? 9.555 13.179 27.761 1.00 69.75 213 GLU A C 1
ATOM 1635 O O . GLU A 1 213 ? 10.721 12.786 27.755 1.00 69.75 213 GLU A O 1
ATOM 1640 N N . GLU A 1 214 ? 8.523 12.331 27.749 1.00 73.12 214 GLU A N 1
ATOM 1641 C CA . GLU A 1 214 ? 8.681 10.871 27.709 1.00 73.12 214 GLU A CA 1
ATOM 1642 C C . GLU A 1 214 ? 9.371 10.390 26.426 1.00 73.12 214 GLU A C 1
ATOM 1644 O O . GLU A 1 214 ? 10.215 9.494 26.476 1.00 73.12 214 GLU A O 1
ATOM 1649 N N . VAL A 1 215 ? 9.058 10.995 25.274 1.00 67.75 215 VAL A N 1
ATOM 1650 C CA . VAL A 1 215 ? 9.755 10.710 24.007 1.00 67.75 215 VAL A CA 1
ATOM 1651 C C . VAL A 1 215 ? 11.232 11.054 24.131 1.00 67.75 215 VAL A C 1
ATOM 1653 O O . VAL A 1 215 ? 12.063 10.195 23.854 1.00 67.75 215 VAL A O 1
ATOM 1656 N N . ILE A 1 216 ? 11.549 12.276 24.571 1.00 65.62 216 ILE A N 1
ATOM 1657 C CA . ILE A 1 216 ? 12.924 12.772 24.720 1.00 65.62 216 ILE A CA 1
ATOM 1658 C C . ILE A 1 216 ? 13.713 11.847 25.652 1.00 65.62 216 ILE A C 1
ATOM 1660 O O . ILE A 1 216 ? 14.788 11.373 25.291 1.00 65.62 216 ILE A O 1
ATOM 1664 N N . HIS A 1 217 ? 13.127 11.483 26.796 1.00 66.56 217 HIS A N 1
ATOM 1665 C CA . HIS A 1 217 ? 13.747 10.585 27.767 1.00 66.56 217 HIS A CA 1
ATOM 1666 C C . HIS A 1 217 ? 14.106 9.206 27.186 1.00 66.56 217 HIS A C 1
ATOM 1668 O O . HIS A 1 217 ? 15.074 8.581 27.615 1.00 66.56 217 HIS A O 1
ATOM 1674 N N . ARG A 1 218 ? 13.338 8.720 26.205 1.00 62.34 218 ARG A N 1
ATOM 1675 C CA . ARG A 1 218 ? 13.517 7.396 25.585 1.00 62.34 218 ARG A CA 1
ATOM 1676 C C . ARG A 1 218 ? 14.391 7.424 24.338 1.00 62.34 218 ARG A C 1
ATOM 1678 O O . ARG A 1 218 ? 15.002 6.409 24.011 1.00 62.34 218 ARG A O 1
ATOM 1685 N N . THR A 1 219 ? 14.425 8.546 23.622 1.00 55.84 219 THR A N 1
ATOM 1686 C CA . THR A 1 219 ? 15.226 8.706 22.402 1.00 55.84 219 THR A CA 1
ATOM 1687 C C . THR A 1 219 ? 16.655 9.152 22.671 1.00 55.84 219 THR A C 1
ATOM 1689 O O . THR A 1 219 ? 17.489 8.992 21.783 1.00 55.84 219 THR A O 1
ATOM 1692 N N . ASP A 1 220 ? 16.955 9.670 23.863 1.00 46.06 220 ASP A N 1
ATOM 1693 C CA . ASP A 1 220 ? 18.295 10.143 24.199 1.00 46.06 220 ASP A CA 1
ATOM 1694 C C . ASP A 1 220 ? 19.204 8.998 24.692 1.00 46.06 220 ASP A C 1
ATOM 1696 O O . ASP A 1 220 ? 19.001 8.450 25.782 1.00 46.06 220 ASP A O 1
ATOM 1700 N N . PRO A 1 221 ? 20.268 8.633 23.947 1.00 45.31 221 PRO A N 1
ATOM 1701 C CA . PRO A 1 221 ? 21.306 7.753 24.455 1.00 45.31 221 PRO A CA 1
ATOM 1702 C C . PRO A 1 221 ? 22.185 8.541 25.434 1.00 45.31 221 PRO A C 1
ATOM 1704 O O . PRO A 1 221 ? 23.205 9.094 25.048 1.00 45.31 221 PRO A O 1
ATOM 1707 N N . VAL A 1 222 ? 21.782 8.578 26.706 1.00 41.78 222 VAL A N 1
ATOM 1708 C CA . VAL A 1 222 ? 22.604 8.948 27.874 1.00 41.78 222 VAL A CA 1
ATOM 1709 C C . VAL A 1 222 ? 23.524 10.161 27.647 1.00 41.78 222 VAL A C 1
ATOM 1711 O O . VAL A 1 222 ? 24.726 9.993 27.440 1.00 41.78 222 VAL A O 1
ATOM 1714 N N . ASP A 1 223 ? 23.020 11.381 27.842 1.00 39.38 223 ASP A N 1
ATOM 1715 C CA . ASP A 1 223 ? 23.900 12.469 28.283 1.00 39.38 223 ASP A CA 1
ATOM 1716 C C . ASP A 1 223 ? 23.909 12.515 29.821 1.00 39.38 223 ASP A C 1
ATOM 1718 O O . ASP A 1 223 ? 23.088 13.156 30.473 1.00 39.38 223 ASP A O 1
ATOM 1722 N N . ARG A 1 224 ? 24.845 11.773 30.428 1.00 39.53 224 ARG A N 1
ATOM 1723 C CA . ARG A 1 224 ? 25.096 11.745 31.885 1.00 39.53 224 ARG A CA 1
ATOM 1724 C C . ARG A 1 224 ? 25.699 13.057 32.426 1.00 39.53 224 ARG A C 1
ATOM 1726 O O . ARG A 1 224 ? 26.112 13.080 33.584 1.00 39.53 224 ARG A O 1
ATOM 1733 N N . SER A 1 225 ? 25.775 14.126 31.626 1.00 36.41 225 SER A N 1
ATOM 1734 C CA . SER A 1 225 ? 26.547 15.336 31.951 1.00 36.41 225 SER A CA 1
ATOM 1735 C C . SER A 1 225 ? 25.733 16.547 32.404 1.00 36.41 225 SER A C 1
ATOM 1737 O O . SER A 1 225 ? 26.343 17.518 32.844 1.00 36.41 225 SER A O 1
ATOM 1739 N N . PHE A 1 226 ? 24.400 16.548 32.304 1.00 28.42 226 PHE A N 1
ATOM 1740 C CA . PHE A 1 226 ? 23.616 17.764 32.555 1.00 28.42 226 PHE A CA 1
ATOM 1741 C C . PHE A 1 226 ? 22.832 17.708 33.874 1.00 28.42 226 PHE A C 1
ATOM 1743 O O . PHE A 1 226 ? 21.809 17.028 33.958 1.00 28.42 226 PHE A O 1
ATOM 1750 N N . PRO A 1 227 ? 23.256 18.450 34.915 1.00 35.81 227 PRO A N 1
ATOM 1751 C CA . PRO A 1 227 ? 22.430 18.683 36.081 1.00 35.81 227 PRO A CA 1
ATOM 1752 C C . PRO A 1 227 ? 21.483 19.832 35.735 1.00 35.81 227 PRO A C 1
ATOM 1754 O O . PRO A 1 227 ? 21.902 20.990 35.738 1.00 35.81 227 PRO A O 1
ATOM 1757 N N . TYR A 1 228 ? 20.212 19.548 35.441 1.00 27.55 228 TYR A N 1
ATOM 1758 C CA . TYR A 1 228 ? 19.211 20.605 35.556 1.00 27.55 228 TYR A CA 1
ATOM 1759 C C . TYR A 1 228 ? 18.686 20.682 36.991 1.00 27.55 228 TYR A C 1
ATOM 1761 O O . TYR A 1 228 ? 18.424 19.650 37.615 1.00 27.55 228 TYR A O 1
ATOM 1769 N N . PRO A 1 229 ? 18.591 21.900 37.553 1.00 30.98 229 PRO A N 1
ATOM 1770 C CA . PRO A 1 229 ? 18.316 22.104 38.958 1.00 30.98 229 PRO A CA 1
ATOM 1771 C C . PRO A 1 229 ? 16.837 21.872 39.246 1.00 30.98 229 PRO A C 1
ATOM 1773 O O . PRO A 1 229 ? 15.957 22.346 38.528 1.00 30.98 229 PRO A O 1
ATOM 1776 N N . SER A 1 230 ? 16.576 21.229 40.377 1.00 41.97 230 SER A N 1
ATOM 1777 C CA . SER A 1 230 ? 15.310 21.327 41.091 1.00 41.97 230 SER A CA 1
ATOM 1778 C C . SER A 1 230 ? 14.911 22.799 41.260 1.00 41.97 230 SER A C 1
ATOM 1780 O O . SER A 1 230 ? 15.532 23.523 42.040 1.00 41.97 230 SER A O 1
ATOM 1782 N N . CYS A 1 231 ? 13.868 23.238 40.560 1.00 27.66 231 CYS A N 1
ATOM 1783 C CA . CYS A 1 231 ? 13.162 24.480 40.867 1.00 27.66 231 CYS A CA 1
ATOM 1784 C C . CYS A 1 231 ? 11.685 24.112 41.080 1.00 27.66 231 CYS A C 1
ATOM 1786 O O . CYS A 1 231 ? 10.939 23.918 40.128 1.00 27.66 231 CYS A O 1
ATOM 1788 N N . CYS A 1 232 ? 11.300 23.661 42.275 1.00 25.73 232 CYS A N 1
ATOM 1789 C CA . CYS A 1 232 ? 10.858 24.487 43.406 1.00 25.73 232 CYS A CA 1
ATOM 1790 C C . CYS A 1 232 ? 9.777 25.529 43.050 1.00 25.73 232 CYS A C 1
ATOM 1792 O O . CYS A 1 232 ? 10.062 26.647 42.641 1.00 25.73 232 CYS A O 1
ATOM 1794 N N . THR A 1 233 ? 8.525 25.153 43.345 1.00 34.19 233 THR A N 1
ATOM 1795 C CA . THR A 1 233 ? 7.544 25.966 44.097 1.00 34.19 233 THR A CA 1
ATOM 1796 C C . THR A 1 233 ? 7.257 27.397 43.627 1.00 34.19 233 THR A C 1
ATOM 1798 O O . THR A 1 233 ? 7.418 28.350 44.388 1.00 34.19 233 THR A O 1
ATOM 1801 N N . CYS A 1 234 ? 6.691 27.566 42.434 1.00 26.16 234 CYS A N 1
ATOM 1802 C CA . CYS A 1 234 ? 5.990 28.809 42.079 1.00 26.16 234 CYS A CA 1
ATOM 1803 C C . CYS A 1 234 ? 4.705 28.575 41.269 1.00 26.16 234 CYS A C 1
ATOM 1805 O O . CYS A 1 234 ? 4.320 29.371 40.422 1.00 26.16 234 CYS A O 1
ATOM 1807 N N . CYS A 1 235 ? 3.966 27.518 41.607 1.00 30.64 235 CYS A N 1
ATOM 1808 C CA . CYS A 1 235 ? 2.536 27.458 41.327 1.00 30.64 235 CYS A CA 1
ATOM 1809 C C . CYS A 1 235 ? 1.775 28.096 42.504 1.00 30.64 235 CYS A C 1
ATOM 1811 O O . CYS A 1 235 ? 1.506 27.410 43.484 1.00 30.64 235 CYS A O 1
ATOM 1813 N N . ASN A 1 236 ? 1.512 29.413 42.450 1.00 31.05 236 ASN A N 1
ATOM 1814 C CA . ASN A 1 236 ? 0.302 30.078 42.985 1.00 31.05 236 ASN A CA 1
ATOM 1815 C C . ASN A 1 236 ? 0.456 31.609 43.076 1.00 31.05 236 ASN A C 1
ATOM 1817 O O . ASN A 1 236 ? 0.833 32.127 44.125 1.00 31.05 236 ASN A O 1
ATOM 1821 N N . ARG A 1 237 ? 0.039 32.352 42.040 1.00 27.84 237 ARG A N 1
ATOM 1822 C CA . ARG A 1 237 ? -0.874 33.503 42.209 1.00 27.84 237 ARG A CA 1
ATOM 1823 C C . ARG A 1 237 ? -1.367 34.023 40.850 1.00 27.84 237 ARG A C 1
ATOM 1825 O O . ARG A 1 237 ? -0.565 34.326 39.981 1.00 27.84 237 ARG A O 1
ATOM 1832 N N . HIS A 1 238 ? -2.685 34.213 40.768 1.00 28.14 238 HIS A N 1
ATOM 1833 C CA . HIS A 1 238 ? -3.446 35.003 39.781 1.00 28.14 238 HIS A CA 1
ATOM 1834 C C . HIS A 1 238 ? -4.146 34.262 38.634 1.00 28.14 238 HIS A C 1
ATOM 1836 O O . HIS A 1 238 ? -3.835 34.373 37.455 1.00 28.14 238 HIS A O 1
ATOM 1842 N N . VAL A 1 239 ? -5.225 33.607 39.066 1.00 33.47 239 VAL A N 1
ATOM 1843 C CA . VAL A 1 239 ? -6.554 33.565 38.440 1.00 33.47 239 VAL A CA 1
ATOM 1844 C C . VAL A 1 239 ? -6.928 34.867 37.704 1.00 33.47 239 VAL A C 1
ATOM 1846 O O . VAL A 1 239 ? -6.793 35.960 38.251 1.00 33.47 239 VAL A O 1
ATOM 1849 N N . PHE A 1 240 ? -7.455 34.687 36.488 1.00 25.83 240 PHE A N 1
ATOM 1850 C CA . PHE A 1 240 ? -8.386 35.518 35.711 1.00 25.83 240 PHE A CA 1
ATOM 1851 C C . PHE A 1 240 ? -8.865 36.855 36.318 1.00 25.83 240 PHE A C 1
ATOM 1853 O O . PHE A 1 240 ? -9.538 36.891 37.348 1.00 25.83 240 PHE A O 1
ATOM 1860 N N . ARG A 1 241 ? -8.720 37.941 35.542 1.00 27.69 241 ARG A N 1
ATOM 1861 C CA . ARG A 1 241 ? -9.698 39.041 35.522 1.00 27.69 241 ARG A CA 1
ATOM 1862 C C . ARG A 1 241 ? -10.159 39.314 34.093 1.00 27.69 241 ARG A C 1
ATOM 1864 O O . ARG A 1 241 ? -9.383 39.665 33.213 1.00 27.69 241 ARG A O 1
ATOM 1871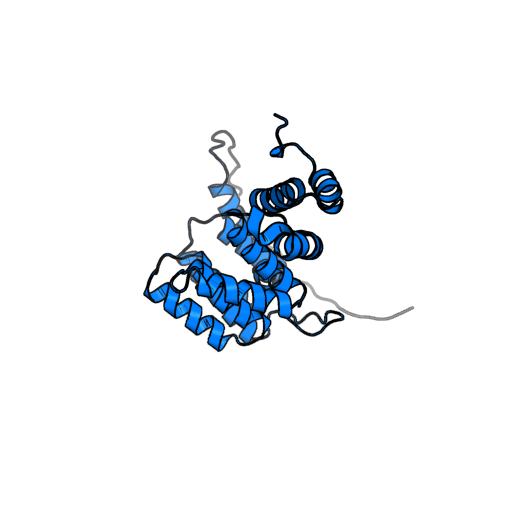 N N . THR A 1 242 ? -11.453 39.109 33.909 1.00 34.38 242 THR A N 1
ATOM 1872 C CA . THR A 1 242 ? -12.277 39.397 32.739 1.00 34.38 242 THR A CA 1
ATOM 1873 C C . THR A 1 242 ? -12.303 40.886 32.400 1.00 34.38 242 THR A C 1
ATOM 1875 O O . THR A 1 242 ? -12.360 41.706 33.313 1.00 34.38 242 THR A O 1
ATOM 1878 N N . ASN A 1 243 ? -12.410 41.229 31.113 1.00 29.70 243 ASN A N 1
ATOM 1879 C CA . ASN A 1 243 ? -13.489 42.101 30.630 1.00 29.70 243 ASN A CA 1
ATOM 1880 C C . ASN A 1 243 ? -13.521 42.168 29.099 1.00 29.70 243 ASN A C 1
ATOM 1882 O O . ASN A 1 243 ? -12.634 42.725 28.461 1.00 29.70 243 ASN A O 1
ATOM 1886 N N . GLY A 1 244 ? -14.606 41.652 28.522 1.00 32.91 244 GLY A N 1
ATOM 1887 C CA . GLY A 1 244 ? -15.071 42.086 27.212 1.00 32.91 244 GLY A CA 1
ATOM 1888 C C . GLY A 1 244 ? -15.914 43.359 27.330 1.00 32.91 244 GLY A C 1
ATOM 1889 O O . GLY A 1 244 ? -16.681 43.497 28.281 1.00 32.91 244 GLY A O 1
ATOM 1890 N N . ARG A 1 245 ? -15.776 44.257 26.346 1.00 30.06 245 ARG A N 1
ATOM 1891 C CA . ARG A 1 245 ? -16.797 45.127 25.702 1.00 30.06 245 ARG A CA 1
ATOM 1892 C C . ARG A 1 245 ? -16.032 46.100 24.776 1.00 30.06 245 ARG A C 1
ATOM 1894 O O . ARG A 1 245 ? -15.196 46.840 25.266 1.00 30.06 245 ARG A O 1
ATOM 1901 N N . ARG A 1 246 ? -16.034 45.926 23.447 1.00 33.78 246 ARG A N 1
ATOM 1902 C CA . ARG A 1 246 ? -17.033 46.295 22.412 1.00 33.78 246 ARG A CA 1
ATOM 1903 C C . ARG A 1 246 ? -17.022 47.801 22.052 1.00 33.78 246 ARG A C 1
ATOM 1905 O O . ARG A 1 246 ? -17.168 48.634 22.933 1.00 33.78 246 ARG A O 1
ATOM 1912 N N . VAL A 1 247 ? -17.049 48.047 20.733 1.00 32.91 247 VAL A N 1
ATOM 1913 C CA . VAL A 1 247 ? -17.551 49.224 19.976 1.00 32.91 247 VAL A CA 1
ATOM 1914 C C . VAL A 1 247 ? -16.539 50.298 19.526 1.00 32.91 247 VAL A C 1
ATOM 1916 O O . VAL A 1 247 ? -16.040 51.093 20.308 1.00 32.91 247 VAL A O 1
ATOM 1919 N N . SER A 1 248 ? -16.330 50.302 18.205 1.00 32.81 248 SER A N 1
ATOM 1920 C CA . SER A 1 248 ? -16.332 51.422 17.245 1.00 32.81 248 SER A CA 1
ATOM 1921 C C . SER A 1 248 ? -16.190 52.863 17.764 1.00 32.81 248 SER A C 1
ATOM 1923 O O . SER A 1 248 ? -17.134 53.406 18.334 1.00 32.81 248 SER A O 1
ATOM 1925 N N . ARG A 1 249 ? -15.125 53.558 17.363 1.00 37.69 249 ARG A N 1
ATOM 1926 C CA . ARG A 1 249 ? -15.080 54.516 16.238 1.00 37.69 249 ARG A CA 1
ATOM 1927 C C . ARG A 1 249 ? -13.646 54.979 16.024 1.00 37.69 249 ARG A C 1
ATOM 1929 O O . ARG A 1 249 ? -12.917 55.066 17.032 1.00 37.69 249 ARG A O 1
#

Radius of gyration: 23.13 Å; chains: 1; bounding box: 46×71×65 Å

pLDDT: mean 70.31, std 22.13, range [25.73, 96.88]

Sequence (249 aa):
MTDVAAVPISELLHDAEKGGCQAGITYLQQLRLRKMVDPHSVLCIGSQLLTKYSGKLGDEKWPVLEQVLLASLQAGADDWSAYCLKSLKKRFPKSHRVQRLVGQCNEARGDYDAAEEVYEGIMEEASDDMVTEKRKLAAKLGETGVVGRRTTPFGTRPTYHMVVVLLQPTTAGGVEALSSDIANFQTDTEVWQQVAMAYAAQGQVQQAAYCFEEVIHRTDPVDRSFPYPSCCTCCNRHVFRTNGRRVSR

InterPro domains:
  IPR011990 Tetratricopeptide-like helical domain superfamily [G3DSA:1.25.40.10] (48-229)
  IPR011990 Tetratricopeptide-like helical domain superfamily [SSF48452] (79-217)
  IPR039856 ER membrane protein complex subunit 2-like [PTHR12760] (24-217)

Organism: Perkinsus olseni (NCBI:txid32597)